Protein AF-A0A7X8GED9-F1 (afdb_monomer_lite)

pLDDT: mean 82.4, std 10.37, range [49.72, 93.38]

Foldseek 3Di:
DVVLVCLVVVLLVVLVVVVVVVVVVCCCVVVVPDDPPPDDPPQKDWDDPPPPDPDPDQKDWDAPPDSQKIKIWGDDDHTIIMHIDGSDDDPVSVVVSVVVVVVVVVVVVVVVVVVVVVVVVVLVVLLVVLLCCLQVVPPDDPVNLVSLLVNLVVLLVLCVPVVSVVCLCPVCVVSLVSNVVSLVVVVVDDDDDPSSNVSSVSSNVSSD

Sequence (208 aa):
MILLGGICVGTYFYMVSKTDLVLLTQLNQEFQANLLTNNTPNGWIRCNENDTVAIDNNFIITQGNSPLHRTIIVKTAGICVEKTQKVVFSVYNAFFIIAASVFVVLLMILVHYVISMSVLSQLWKRFMLINQYVEECSAINTEKIEYLNHTTNIILCLRTIPKFSNQLNVEYASVFYSIQKHANNLFLQTKISTDYTAELHKFILAIQ

Structure (mmCIF, N/CA/C/O backbone):
data_AF-A0A7X8GED9-F1
#
_entry.id   AF-A0A7X8GED9-F1
#
loop_
_atom_site.group_PDB
_atom_site.id
_atom_site.type_symbol
_atom_site.label_atom_id
_atom_site.label_alt_id
_atom_site.label_comp_id
_atom_site.label_asym_id
_atom_site.label_entity_id
_atom_site.label_seq_id
_atom_site.pdbx_PDB_ins_code
_atom_site.Cartn_x
_atom_site.Cartn_y
_atom_site.Cartn_z
_atom_site.occupancy
_atom_site.B_iso_or_equiv
_atom_site.auth_seq_id
_atom_site.auth_comp_id
_atom_site.auth_asym_id
_atom_site.auth_atom_id
_atom_site.pdbx_PDB_model_num
ATOM 1 N N . MET A 1 1 ? 7.375 -0.457 -1.024 1.00 58.59 1 MET A N 1
ATOM 2 C CA . MET A 1 1 ? 8.510 -0.648 -1.959 1.00 58.59 1 MET A CA 1
ATOM 3 C C . MET A 1 1 ? 8.086 -1.182 -3.324 1.00 58.59 1 MET A C 1
ATOM 5 O O . MET A 1 1 ? 8.558 -0.632 -4.305 1.00 58.59 1 MET A O 1
ATOM 9 N N . ILE A 1 2 ? 7.180 -2.167 -3.419 1.00 69.38 2 ILE A N 1
ATOM 10 C CA . ILE A 1 2 ? 6.758 -2.766 -4.707 1.00 69.38 2 ILE A CA 1
ATOM 11 C C . ILE A 1 2 ? 6.216 -1.721 -5.703 1.00 69.38 2 ILE A C 1
ATOM 13 O O . ILE A 1 2 ? 6.650 -1.693 -6.848 1.00 69.38 2 ILE A O 1
ATOM 17 N N . LEU A 1 3 ? 5.350 -0.802 -5.256 1.00 71.50 3 LEU A N 1
ATOM 18 C CA . LEU A 1 3 ? 4.799 0.267 -6.109 1.00 71.50 3 LEU A CA 1
ATOM 19 C C . LEU A 1 3 ? 5.871 1.234 -6.645 1.00 71.50 3 LEU A C 1
ATOM 21 O O . LEU A 1 3 ? 5.849 1.590 -7.817 1.00 71.50 3 LEU A O 1
ATOM 25 N N . LEU A 1 4 ? 6.840 1.616 -5.806 1.00 73.56 4 LEU A N 1
ATOM 26 C CA . LEU A 1 4 ? 7.947 2.498 -6.201 1.00 73.56 4 LEU A CA 1
ATOM 27 C C . LEU A 1 4 ? 8.900 1.801 -7.182 1.00 73.56 4 LEU A C 1
ATOM 29 O O . LEU A 1 4 ? 9.306 2.395 -8.177 1.00 73.56 4 LEU A O 1
ATOM 33 N N . GLY A 1 5 ? 9.196 0.519 -6.944 1.00 75.81 5 GLY A N 1
ATOM 34 C CA . GLY A 1 5 ? 9.937 -0.313 -7.893 1.00 75.81 5 GLY A CA 1
ATOM 35 C C . GLY A 1 5 ? 9.220 -0.418 -9.240 1.00 75.81 5 GLY A C 1
ATOM 36 O O . GLY A 1 5 ? 9.856 -0.271 -10.280 1.00 75.81 5 GLY A O 1
ATOM 37 N N . GLY A 1 6 ? 7.892 -0.568 -9.225 1.00 80.31 6 GLY A N 1
ATOM 38 C CA . GLY A 1 6 ? 7.057 -0.579 -10.427 1.00 80.31 6 GLY A CA 1
ATOM 39 C C . GLY A 1 6 ? 7.153 0.708 -11.249 1.00 80.31 6 GLY A C 1
ATOM 40 O O . GLY A 1 6 ? 7.270 0.633 -12.468 1.00 80.31 6 GLY A O 1
ATOM 41 N N . ILE A 1 7 ? 7.185 1.881 -10.608 1.00 85.19 7 ILE A N 1
ATOM 42 C CA . ILE A 1 7 ? 7.330 3.173 -11.305 1.00 85.19 7 ILE A CA 1
ATOM 43 C C . ILE A 1 7 ? 8.691 3.269 -12.008 1.00 85.19 7 ILE A C 1
ATOM 45 O O . ILE A 1 7 ? 8.754 3.641 -13.183 1.00 85.19 7 ILE A O 1
ATOM 49 N N . CYS A 1 8 ? 9.778 2.900 -11.326 1.00 82.12 8 CYS A N 1
ATOM 50 C CA . CYS A 1 8 ? 11.123 2.941 -11.903 1.00 82.12 8 CYS A CA 1
ATOM 51 C C . CYS A 1 8 ? 11.273 1.951 -13.066 1.00 82.12 8 CYS A C 1
ATOM 53 O O . CYS A 1 8 ? 11.722 2.327 -14.150 1.00 82.12 8 CYS A O 1
ATOM 55 N N . VAL A 1 9 ? 10.854 0.699 -12.859 1.00 86.31 9 VAL A N 1
ATOM 56 C CA . VAL A 1 9 ? 10.943 -0.368 -13.865 1.00 86.31 9 VAL A CA 1
ATOM 57 C C . VAL A 1 9 ? 10.038 -0.067 -15.062 1.00 86.31 9 VAL A C 1
ATOM 59 O O . VAL A 1 9 ? 10.477 -0.181 -16.204 1.00 86.31 9 VAL A O 1
ATOM 62 N N . GLY A 1 10 ? 8.811 0.400 -14.825 1.00 85.12 10 GLY A N 1
ATOM 63 C CA . GLY A 1 10 ? 7.884 0.801 -15.884 1.00 85.12 10 GLY A CA 1
ATOM 64 C C . GLY A 1 10 ? 8.417 1.967 -16.719 1.00 85.12 10 GLY A C 1
ATOM 65 O O . GLY A 1 10 ? 8.363 1.919 -17.946 1.00 85.12 10 GLY A O 1
ATOM 66 N N . THR A 1 11 ? 9.014 2.977 -16.077 1.00 87.75 11 THR A N 1
ATOM 67 C CA . THR A 1 11 ? 9.638 4.107 -16.789 1.00 87.75 11 THR A CA 1
ATOM 68 C C . THR A 1 11 ? 10.832 3.651 -17.629 1.00 87.75 11 THR A C 1
ATOM 70 O O . THR A 1 11 ? 10.994 4.102 -18.763 1.00 87.75 11 THR A O 1
ATOM 73 N N . TYR A 1 12 ? 11.651 2.730 -17.111 1.00 87.31 12 TYR A N 1
ATOM 74 C CA . TYR A 1 12 ? 12.753 2.132 -17.862 1.00 87.31 12 TYR A CA 1
ATOM 75 C C . TYR A 1 12 ? 12.248 1.382 -19.100 1.00 87.31 12 TYR A C 1
ATOM 77 O O . TYR A 1 12 ? 12.697 1.675 -20.208 1.00 87.31 12 TYR A O 1
ATOM 85 N N . PHE A 1 13 ? 11.268 0.485 -18.943 1.00 88.00 13 PHE A N 1
ATOM 86 C CA . PHE A 1 13 ? 10.699 -0.259 -20.070 1.00 88.00 13 PHE A CA 1
ATOM 87 C C . PHE A 1 13 ? 10.071 0.661 -21.114 1.00 88.00 13 PHE A C 1
ATOM 89 O O . PHE A 1 13 ? 10.285 0.459 -22.304 1.00 88.00 13 PHE A O 1
ATOM 96 N N . TYR A 1 14 ? 9.367 1.712 -20.690 1.00 89.06 14 TYR A N 1
ATOM 97 C CA . TYR A 1 14 ? 8.829 2.709 -21.612 1.00 89.06 14 TYR A CA 1
ATOM 98 C C . TYR A 1 14 ? 9.933 3.378 -22.450 1.00 89.06 14 TYR A C 1
ATOM 100 O O . TYR A 1 14 ? 9.786 3.522 -23.664 1.00 89.06 14 TYR A O 1
ATOM 108 N N . MET A 1 15 ? 11.061 3.743 -21.833 1.00 89.25 15 MET A N 1
ATOM 109 C CA . MET A 1 15 ? 12.193 4.351 -22.543 1.00 89.25 15 MET A CA 1
ATOM 110 C C . MET A 1 15 ? 12.887 3.371 -23.492 1.00 89.25 15 MET A C 1
ATOM 112 O O . MET A 1 15 ? 13.265 3.764 -24.599 1.00 89.25 15 MET A O 1
ATOM 116 N N . VAL A 1 16 ? 13.018 2.102 -23.098 1.00 89.44 16 VAL A N 1
ATOM 117 C CA . VAL A 1 16 ? 13.530 1.036 -23.972 1.00 89.44 16 VAL A CA 1
ATOM 118 C C . VAL A 1 16 ? 12.613 0.857 -25.179 1.00 89.44 16 VAL A C 1
ATOM 120 O O . VAL A 1 16 ? 13.078 1.009 -26.303 1.00 89.44 16 VAL A O 1
ATOM 123 N N . SER A 1 17 ? 11.309 0.658 -24.972 1.00 88.75 17 SER A N 1
ATOM 124 C CA . SER A 1 17 ? 10.338 0.480 -26.061 1.00 88.75 17 SER A CA 1
ATOM 125 C C . SER A 1 17 ? 10.280 1.687 -26.997 1.00 88.75 17 SER A C 1
ATOM 127 O O . SER A 1 17 ? 10.190 1.528 -28.211 1.00 88.75 17 SER A O 1
ATOM 129 N N . LYS A 1 18 ? 10.376 2.908 -26.456 1.00 89.75 18 LYS A N 1
ATOM 130 C CA . LYS A 1 18 ? 10.464 4.129 -27.265 1.00 89.75 18 LYS A CA 1
ATOM 131 C C . LYS A 1 18 ? 11.728 4.143 -28.128 1.00 89.75 18 LYS A C 1
ATOM 133 O O . LYS A 1 18 ? 11.666 4.562 -29.279 1.00 89.75 18 LYS A O 1
ATOM 138 N N . THR A 1 19 ? 12.861 3.704 -27.582 1.00 89.06 19 THR A N 1
ATOM 139 C CA . THR A 1 19 ? 14.133 3.632 -28.319 1.00 89.06 19 THR A CA 1
ATOM 140 C C . THR A 1 19 ? 14.068 2.564 -29.411 1.00 89.06 19 THR A C 1
ATOM 142 O O . THR A 1 19 ? 14.427 2.841 -30.552 1.00 89.06 19 THR A O 1
ATOM 145 N N . ASP A 1 20 ? 13.518 1.389 -29.101 1.00 87.19 20 ASP A N 1
ATOM 146 C CA . ASP A 1 20 ? 13.318 0.301 -30.065 1.00 87.19 20 ASP A CA 1
ATOM 147 C C . ASP A 1 20 ? 12.398 0.737 -31.217 1.00 87.19 20 ASP A C 1
ATOM 149 O O . ASP A 1 20 ? 12.693 0.477 -32.382 1.00 87.19 20 ASP A O 1
ATOM 153 N N . LEU A 1 21 ? 11.329 1.485 -30.922 1.00 89.25 21 LEU A N 1
ATOM 154 C CA . LEU A 1 21 ? 10.442 2.042 -31.945 1.00 89.25 21 LEU A CA 1
ATOM 155 C C . LEU A 1 21 ? 11.166 3.041 -32.863 1.00 89.25 21 LEU A C 1
ATOM 157 O O . LEU A 1 21 ? 10.929 3.049 -34.072 1.00 89.25 21 LEU A O 1
ATOM 161 N N . VAL A 1 22 ? 12.053 3.879 -32.315 1.00 89.06 22 VAL A N 1
ATOM 162 C CA . VAL A 1 22 ? 12.862 4.816 -33.115 1.00 89.06 22 VAL A CA 1
ATOM 163 C C . VAL A 1 22 ? 13.811 4.054 -34.039 1.00 89.06 22 VAL A C 1
ATOM 165 O O . VAL A 1 22 ? 13.862 4.371 -35.226 1.00 89.06 22 VAL A O 1
ATOM 168 N N . LEU A 1 23 ? 14.497 3.024 -33.534 1.00 88.38 23 LEU A N 1
ATOM 169 C CA . LEU A 1 23 ? 15.370 2.160 -34.336 1.00 88.38 23 LEU A CA 1
ATOM 170 C C . LEU A 1 23 ? 14.602 1.464 -35.471 1.00 88.38 23 LEU A C 1
ATOM 172 O O . LEU A 1 23 ? 15.063 1.464 -36.610 1.00 88.38 23 LEU A O 1
ATOM 176 N N . LEU A 1 24 ? 13.404 0.939 -35.192 1.00 87.56 24 LEU A N 1
ATOM 177 C CA . LEU A 1 24 ? 12.524 0.344 -36.207 1.00 87.56 24 LEU A CA 1
ATOM 178 C C . LEU A 1 24 ? 12.061 1.361 -37.251 1.00 87.56 24 LEU A C 1
ATOM 180 O O . LEU A 1 24 ? 12.011 1.055 -38.439 1.00 87.56 24 LEU A O 1
ATOM 184 N N . THR A 1 25 ? 11.728 2.578 -36.821 1.00 86.50 25 THR A N 1
ATOM 185 C CA . THR A 1 25 ? 11.303 3.645 -37.737 1.00 86.50 25 THR A CA 1
ATOM 186 C C . THR A 1 25 ? 12.451 4.056 -38.657 1.00 86.50 25 THR A C 1
ATOM 188 O O . THR A 1 25 ? 12.234 4.225 -39.854 1.00 86.50 25 THR A O 1
ATOM 191 N N . GLN A 1 26 ? 13.672 4.165 -38.123 1.00 84.75 26 GLN A N 1
ATOM 192 C CA . GLN A 1 26 ? 14.876 4.453 -38.906 1.00 84.75 26 GLN A CA 1
ATOM 193 C C . GLN A 1 26 ? 15.192 3.330 -39.891 1.00 84.75 26 GLN A C 1
ATOM 195 O O . GLN A 1 26 ? 15.413 3.613 -41.062 1.00 84.75 26 GLN A O 1
ATOM 200 N N . LEU A 1 27 ? 15.126 2.067 -39.452 1.00 84.12 27 LEU A N 1
ATOM 201 C CA . LEU A 1 27 ? 15.236 0.910 -40.341 1.00 84.12 27 LEU A CA 1
ATOM 202 C C . LEU A 1 27 ? 14.234 1.014 -41.495 1.00 84.12 27 LEU A C 1
ATOM 204 O O . LEU A 1 27 ? 14.604 0.889 -42.657 1.00 84.12 27 LEU A O 1
ATOM 208 N N . ASN A 1 28 ? 12.969 1.291 -41.186 1.00 82.00 28 ASN A N 1
ATOM 209 C CA . ASN A 1 28 ? 11.938 1.393 -42.205 1.00 82.00 28 ASN A CA 1
ATOM 210 C C . ASN A 1 28 ? 12.203 2.554 -43.180 1.00 82.00 28 ASN A C 1
ATOM 212 O O . ASN A 1 28 ? 12.108 2.375 -44.384 1.00 82.00 28 ASN A O 1
ATOM 216 N N . GLN A 1 29 ? 12.579 3.737 -42.693 1.00 81.00 29 GLN A N 1
ATOM 217 C CA . GLN A 1 29 ? 12.854 4.898 -43.549 1.00 81.00 29 GLN A CA 1
ATOM 218 C C . GLN A 1 29 ? 14.100 4.715 -44.424 1.00 81.00 29 GLN A C 1
ATOM 220 O O . GLN A 1 29 ? 14.083 5.058 -45.604 1.00 81.00 29 GLN A O 1
ATOM 225 N N . GLU A 1 30 ? 15.181 4.186 -43.853 1.00 77.81 30 GLU A N 1
ATOM 226 C CA . GLU A 1 30 ? 16.491 4.119 -44.508 1.00 77.81 30 GLU A CA 1
ATOM 227 C C . GLU A 1 30 ? 16.609 2.903 -45.445 1.00 77.81 30 GLU A C 1
ATOM 229 O O . GLU A 1 30 ? 17.384 2.951 -46.397 1.00 77.81 30 GLU A O 1
ATOM 234 N N . PHE A 1 31 ? 15.808 1.849 -45.237 1.00 73.88 31 PHE A N 1
ATOM 235 C CA . PHE A 1 31 ? 15.865 0.607 -46.023 1.00 73.88 31 PHE A CA 1
ATOM 236 C C . PHE A 1 31 ? 14.613 0.326 -46.874 1.00 73.88 31 PHE A C 1
ATOM 238 O O . PHE A 1 31 ? 14.655 -0.584 -47.698 1.00 73.88 31 PHE A O 1
ATOM 245 N N . GLN A 1 32 ? 13.523 1.106 -46.768 1.00 61.44 32 GLN A N 1
ATOM 246 C CA . GLN A 1 32 ? 12.427 1.047 -47.755 1.00 61.44 32 GLN A CA 1
ATOM 247 C C . GLN A 1 32 ? 12.794 1.682 -49.106 1.00 61.44 32 GLN A C 1
ATOM 249 O O . GLN A 1 32 ? 12.111 1.431 -50.097 1.00 61.44 32 GLN A O 1
ATOM 254 N N . ALA A 1 33 ? 13.851 2.500 -49.162 1.00 53.62 33 ALA A N 1
ATOM 255 C CA . ALA A 1 33 ? 14.143 3.329 -50.330 1.00 53.62 33 ALA A CA 1
ATOM 256 C C . ALA A 1 33 ? 15.092 2.697 -51.359 1.00 53.62 33 ALA A C 1
ATOM 258 O O . ALA A 1 33 ? 15.012 3.081 -52.518 1.00 53.62 33 ALA A O 1
ATOM 259 N N . ASN A 1 34 ? 15.973 1.760 -50.996 1.00 49.72 34 ASN A N 1
ATOM 260 C CA . ASN A 1 34 ? 16.794 1.015 -51.954 1.00 49.72 34 ASN A CA 1
ATOM 261 C C . ASN A 1 34 ? 17.457 -0.181 -51.268 1.00 49.72 34 ASN A C 1
ATOM 263 O O . ASN A 1 34 ? 17.918 -0.085 -50.131 1.00 49.72 34 ASN A O 1
ATOM 267 N N . LEU A 1 35 ? 17.524 -1.293 -52.004 1.00 53.34 35 LEU A N 1
ATOM 268 C CA . LEU A 1 35 ? 18.413 -2.427 -51.756 1.00 53.34 35 LEU A CA 1
ATOM 269 C C . LEU A 1 35 ? 19.768 -1.935 -51.230 1.00 53.34 35 LEU A C 1
ATOM 271 O O . LEU A 1 35 ? 20.281 -0.941 -51.734 1.00 53.34 35 LEU A O 1
ATOM 275 N N . LEU A 1 36 ? 20.352 -2.641 -50.258 1.00 54.97 36 LEU A N 1
ATOM 276 C CA . LEU A 1 36 ? 21.729 -2.449 -49.786 1.00 54.97 36 LEU A CA 1
ATOM 277 C C . LEU A 1 36 ? 22.732 -2.564 -50.950 1.00 54.97 36 LEU A C 1
ATOM 279 O O . LEU A 1 36 ? 23.402 -3.575 -51.138 1.00 54.97 36 LEU A O 1
ATOM 283 N N . THR A 1 37 ? 22.845 -1.523 -51.763 1.00 53.97 37 THR A N 1
ATOM 284 C CA . THR A 1 37 ? 23.818 -1.407 -52.839 1.00 53.97 37 THR A CA 1
ATOM 285 C C . THR A 1 37 ? 25.052 -0.752 -52.250 1.00 53.97 37 THR A C 1
ATOM 287 O O . THR A 1 37 ? 25.161 0.467 -52.274 1.00 53.97 37 THR A O 1
ATOM 290 N N . ASN A 1 38 ? 25.945 -1.567 -51.677 1.00 54.97 38 ASN A N 1
ATOM 291 C CA . ASN A 1 38 ? 27.310 -1.266 -51.201 1.00 54.97 38 ASN A CA 1
ATOM 292 C C . ASN A 1 38 ? 27.544 -0.095 -50.217 1.00 54.97 38 ASN A C 1
ATOM 294 O O . ASN A 1 38 ? 28.569 -0.105 -49.531 1.00 54.97 38 ASN A O 1
ATOM 298 N N . ASN A 1 39 ? 26.620 0.853 -50.075 1.00 63.38 39 ASN A N 1
ATOM 299 C CA . ASN A 1 39 ? 26.745 2.046 -49.253 1.00 63.38 39 ASN A CA 1
ATOM 300 C C . ASN A 1 39 ? 25.961 1.853 -47.955 1.00 63.38 39 ASN A C 1
ATOM 302 O O . ASN A 1 39 ? 24.734 1.775 -47.950 1.00 63.38 39 ASN A O 1
ATOM 306 N N . THR A 1 40 ? 26.687 1.763 -46.846 1.00 70.62 40 THR A N 1
ATOM 307 C CA . THR A 1 40 ? 26.119 1.731 -45.497 1.00 70.62 40 THR A CA 1
ATOM 308 C C . THR A 1 40 ? 25.568 3.114 -45.137 1.00 70.62 40 THR A C 1
ATOM 310 O O . THR A 1 40 ? 26.326 4.083 -45.242 1.00 70.62 40 THR A O 1
ATOM 313 N N . PRO A 1 41 ? 24.295 3.243 -44.712 1.00 71.94 41 PRO A N 1
ATOM 314 C CA . PRO A 1 41 ? 23.744 4.533 -44.310 1.00 71.94 41 PRO A CA 1
ATOM 315 C C . PRO A 1 41 ? 24.514 5.140 -43.128 1.00 71.94 41 PRO A C 1
ATOM 317 O O . PRO A 1 41 ? 25.089 4.426 -42.303 1.00 71.94 41 PRO A O 1
ATOM 320 N N . ASN A 1 42 ? 24.520 6.470 -43.025 1.00 74.00 42 ASN A N 1
ATOM 321 C CA . ASN A 1 42 ? 25.257 7.165 -41.969 1.00 74.00 42 ASN A CA 1
ATOM 322 C C . ASN A 1 42 ? 24.806 6.721 -40.567 1.00 74.00 42 ASN A C 1
ATOM 324 O O . ASN A 1 42 ? 23.615 6.660 -40.261 1.00 74.00 42 ASN A O 1
ATOM 328 N N . GLY A 1 43 ? 25.781 6.442 -39.697 1.00 75.12 43 GLY A N 1
ATOM 329 C CA . GLY A 1 43 ? 25.538 5.969 -38.331 1.00 75.12 43 GLY A CA 1
ATOM 330 C C . GLY A 1 43 ? 25.255 4.467 -38.207 1.00 75.12 43 GLY A C 1
ATOM 331 O O . GLY A 1 43 ? 25.014 4.013 -37.091 1.00 75.12 43 GLY A O 1
ATOM 332 N N . TRP A 1 44 ? 25.302 3.710 -39.309 1.00 84.00 44 TRP A N 1
ATOM 333 C CA . TRP A 1 44 ? 25.327 2.246 -39.304 1.00 84.00 44 TRP A CA 1
ATOM 334 C C . TRP A 1 44 ? 26.755 1.732 -39.452 1.00 84.00 44 TRP A C 1
ATOM 336 O O . TRP A 1 44 ? 27.572 2.321 -40.161 1.00 84.00 44 TRP A O 1
ATOM 346 N N . ILE A 1 45 ? 27.043 0.614 -38.802 1.00 85.75 45 ILE A N 1
ATOM 347 C CA . ILE A 1 45 ? 28.352 -0.040 -38.800 1.00 85.75 45 ILE A CA 1
ATOM 348 C C . ILE A 1 45 ? 28.169 -1.441 -39.386 1.00 85.75 45 ILE A C 1
ATOM 350 O O . ILE A 1 45 ? 27.132 -2.065 -39.178 1.00 85.75 45 ILE A O 1
ATOM 354 N N . ARG A 1 46 ? 29.133 -1.942 -40.167 1.00 82.62 46 ARG A N 1
ATOM 355 C CA . ARG A 1 46 ? 29.083 -3.335 -40.639 1.00 82.62 46 ARG A CA 1
ATOM 356 C C . ARG A 1 46 ? 29.353 -4.274 -39.467 1.00 82.62 46 ARG A C 1
ATOM 358 O O . ARG A 1 46 ? 30.290 -4.034 -38.712 1.00 82.62 46 ARG A O 1
ATOM 365 N N . CYS A 1 47 ? 28.563 -5.334 -39.342 1.00 79.06 47 CYS A N 1
ATOM 366 C CA . CYS A 1 47 ? 28.801 -6.347 -38.315 1.00 79.06 47 CYS A CA 1
ATOM 367 C C . CYS A 1 47 ? 30.150 -7.039 -38.559 1.00 79.06 47 CYS A C 1
ATOM 369 O O . CYS A 1 47 ? 30.553 -7.224 -39.711 1.00 79.06 47 CYS A O 1
ATOM 371 N N . ASN A 1 48 ? 30.813 -7.488 -37.493 1.00 68.81 48 ASN A N 1
ATOM 372 C CA . ASN A 1 48 ? 31.967 -8.372 -37.625 1.00 68.81 48 ASN A CA 1
ATOM 373 C C . ASN A 1 48 ? 31.526 -9.744 -38.159 1.00 68.81 48 ASN A C 1
ATOM 375 O O . ASN A 1 48 ? 30.479 -10.260 -37.769 1.00 68.81 48 ASN A O 1
ATOM 379 N N . GLU A 1 49 ? 32.344 -10.366 -39.016 1.00 56.50 49 GLU A N 1
ATOM 380 C CA . GLU A 1 49 ? 32.037 -11.661 -39.658 1.00 56.50 49 GLU A CA 1
ATOM 381 C C . GLU A 1 49 ? 31.765 -12.797 -38.646 1.00 56.50 49 GLU A C 1
ATOM 383 O O . GLU A 1 49 ? 31.022 -13.730 -38.949 1.00 56.50 49 GLU A O 1
ATOM 388 N N . ASN A 1 50 ? 32.280 -12.674 -37.416 1.00 55.03 50 ASN A N 1
ATOM 389 C CA . ASN A 1 50 ? 32.110 -13.651 -36.334 1.00 55.03 50 ASN A CA 1
ATOM 390 C C . ASN A 1 50 ? 30.887 -13.410 -35.426 1.00 55.03 50 ASN A C 1
ATOM 392 O O . ASN A 1 50 ? 30.535 -14.307 -34.665 1.00 55.03 50 ASN A O 1
ATOM 396 N N . ASP A 1 51 ? 30.214 -12.257 -35.512 1.00 53.84 51 ASP A N 1
ATOM 397 C CA . ASP A 1 51 ? 29.055 -11.913 -34.661 1.00 53.84 51 ASP A CA 1
ATOM 398 C C . ASP A 1 51 ? 27.715 -12.289 -35.310 1.00 53.84 51 ASP A C 1
ATOM 400 O O . ASP A 1 51 ? 26.658 -11.735 -34.996 1.00 53.84 51 ASP A O 1
ATOM 404 N N . THR A 1 52 ? 27.731 -13.251 -36.236 1.00 53.25 52 THR A N 1
ATOM 405 C CA . THR A 1 52 ? 26.520 -13.719 -36.911 1.00 53.25 52 THR A CA 1
ATOM 406 C C . THR A 1 52 ? 25.699 -14.614 -35.987 1.00 53.25 52 THR A C 1
ATOM 408 O O . THR A 1 52 ? 25.603 -15.827 -36.153 1.00 53.25 52 THR A O 1
ATOM 411 N N . VAL A 1 53 ? 25.040 -13.980 -35.014 1.00 57.03 53 VAL A N 1
ATOM 412 C CA . VAL A 1 53 ? 23.832 -14.514 -34.382 1.00 57.03 53 VAL A CA 1
ATOM 413 C C . VAL A 1 53 ? 22.939 -15.038 -35.508 1.00 57.03 53 VAL A C 1
ATOM 415 O O . VAL A 1 53 ? 22.761 -14.360 -36.523 1.00 57.03 53 VAL A O 1
ATOM 418 N N . ALA A 1 54 ? 22.425 -16.261 -35.378 1.00 57.69 54 ALA A N 1
ATOM 419 C CA . ALA A 1 54 ? 21.472 -16.809 -36.334 1.00 57.69 54 ALA A CA 1
ATOM 420 C C . ALA A 1 54 ? 20.220 -15.916 -36.336 1.00 57.69 54 ALA A C 1
ATOM 422 O O . ALA A 1 54 ? 19.394 -15.979 -35.430 1.00 57.69 54 ALA A O 1
ATOM 423 N N . ILE A 1 55 ? 20.135 -15.003 -37.305 1.00 62.12 55 ILE A N 1
ATOM 424 C CA . ILE A 1 55 ? 18.972 -14.140 -37.481 1.00 62.12 55 ILE A CA 1
ATOM 425 C C . ILE A 1 55 ? 18.017 -14.882 -38.415 1.00 62.12 55 ILE A C 1
ATOM 427 O O . ILE A 1 55 ? 18.228 -14.897 -39.627 1.00 62.12 55 ILE A O 1
ATOM 431 N N . ASP A 1 56 ? 16.988 -15.508 -37.842 1.00 55.41 56 ASP A N 1
ATOM 432 C CA . ASP A 1 56 ? 15.924 -16.185 -38.603 1.00 55.41 56 ASP A CA 1
ATOM 433 C C . ASP A 1 56 ? 14.990 -15.181 -39.315 1.00 55.41 56 ASP A C 1
ATOM 435 O O . ASP A 1 56 ? 14.259 -15.540 -40.235 1.00 55.41 56 ASP A O 1
ATOM 439 N N . ASN A 1 57 ? 15.046 -13.904 -38.918 1.00 61.41 57 ASN A N 1
ATOM 440 C CA . ASN A 1 57 ? 14.278 -12.788 -39.473 1.00 61.41 57 ASN A CA 1
ATOM 441 C C . ASN A 1 57 ? 15.191 -11.774 -40.196 1.00 61.41 57 ASN A C 1
ATOM 443 O O . ASN A 1 57 ? 16.401 -11.757 -40.007 1.00 61.41 57 ASN A O 1
ATOM 447 N N . ASN A 1 58 ? 14.626 -10.858 -40.992 1.00 70.62 58 ASN A N 1
ATOM 448 C CA . ASN A 1 58 ? 15.415 -9.829 -41.699 1.00 70.62 58 ASN A CA 1
ATOM 449 C C . ASN A 1 58 ? 16.154 -8.848 -40.754 1.00 70.62 58 ASN A C 1
ATOM 451 O O . ASN A 1 58 ? 17.089 -8.163 -41.175 1.00 70.62 58 ASN A O 1
ATOM 455 N N . PHE A 1 59 ? 15.744 -8.767 -39.481 1.00 78.94 59 PHE A N 1
ATOM 456 C CA . PHE A 1 59 ? 16.393 -7.966 -38.442 1.00 78.94 59 PHE A CA 1
ATOM 457 C C . PHE A 1 59 ? 16.186 -8.569 -37.040 1.00 78.94 59 PHE A C 1
ATOM 459 O O . PHE A 1 59 ? 15.260 -9.351 -36.816 1.00 78.94 59 PHE A O 1
ATOM 466 N N . ILE A 1 60 ? 17.015 -8.152 -36.081 1.00 84.00 60 ILE A N 1
ATOM 467 C CA . ILE A 1 60 ? 16.870 -8.418 -34.642 1.00 84.00 60 ILE A CA 1
ATOM 468 C C . ILE A 1 60 ? 17.204 -7.154 -33.843 1.00 84.00 60 ILE A C 1
ATOM 470 O O . ILE A 1 60 ? 18.065 -6.373 -34.244 1.00 84.00 60 ILE A O 1
ATOM 474 N N . ILE A 1 61 ? 16.529 -6.946 -32.710 1.00 84.69 61 ILE A N 1
ATOM 475 C CA . ILE A 1 61 ? 16.871 -5.892 -31.745 1.00 84.69 61 ILE A CA 1
ATOM 476 C C . ILE A 1 61 ? 17.379 -6.552 -30.470 1.00 84.69 61 ILE A C 1
ATOM 478 O O . ILE A 1 61 ? 16.687 -7.370 -29.862 1.00 84.69 61 ILE A O 1
ATOM 482 N N . THR A 1 62 ? 18.576 -6.174 -30.046 1.00 85.00 62 THR A N 1
ATOM 483 C CA . THR A 1 62 ? 19.252 -6.719 -28.872 1.00 85.00 62 THR A CA 1
ATOM 484 C C . THR A 1 62 ? 19.683 -5.607 -27.919 1.00 85.00 62 THR A C 1
ATOM 486 O O . THR A 1 62 ? 19.617 -4.408 -28.206 1.00 85.00 62 THR A O 1
ATOM 489 N N . GLN A 1 63 ? 20.080 -6.012 -26.716 1.00 81.81 63 GLN A N 1
ATOM 490 C CA . GLN A 1 63 ? 20.796 -5.132 -25.804 1.00 81.81 63 GLN A CA 1
ATOM 491 C C . GLN A 1 63 ? 22.235 -4.985 -26.311 1.00 81.81 63 GLN A C 1
ATOM 493 O O . GLN A 1 63 ? 22.882 -5.990 -26.587 1.00 81.81 63 GLN A O 1
ATOM 498 N N . GLY A 1 64 ? 22.719 -3.747 -26.431 1.00 75.56 64 GLY A N 1
ATOM 499 C CA . GLY A 1 64 ? 24.113 -3.485 -26.793 1.00 75.56 64 GLY A CA 1
ATOM 500 C C . GLY A 1 64 ? 25.068 -3.742 -25.620 1.00 75.56 64 GLY A C 1
ATOM 501 O O . GLY A 1 64 ? 24.723 -4.397 -24.637 1.00 75.56 64 GLY A O 1
ATOM 502 N N . ASN A 1 65 ? 26.248 -3.119 -25.648 1.00 80.44 65 ASN A N 1
ATOM 503 C CA . ASN A 1 65 ? 27.299 -3.287 -24.623 1.00 80.44 65 ASN A CA 1
ATOM 504 C C . ASN A 1 65 ? 26.901 -2.854 -23.192 1.00 80.44 65 ASN A C 1
ATOM 506 O O . ASN A 1 65 ? 27.681 -2.986 -22.253 1.00 80.44 65 ASN A O 1
ATOM 510 N N . SER A 1 66 ? 25.710 -2.284 -23.004 1.00 84.00 66 SER A N 1
ATOM 511 C CA . SER A 1 66 ? 25.174 -1.863 -21.711 1.00 84.00 66 SER A CA 1
ATOM 512 C C . SER A 1 66 ? 23.641 -1.900 -21.745 1.00 84.00 66 SER A C 1
ATOM 514 O O . SER A 1 66 ? 23.060 -1.687 -22.809 1.00 84.00 66 SER A O 1
ATOM 516 N N . PRO A 1 67 ? 22.960 -2.101 -20.599 1.00 80.31 67 PRO A N 1
ATOM 517 C CA . PRO A 1 67 ? 21.494 -2.047 -20.511 1.00 80.31 67 PRO A CA 1
ATOM 518 C C . PRO A 1 67 ? 20.895 -0.707 -20.963 1.00 80.31 67 PRO A C 1
ATOM 520 O O . PRO A 1 67 ? 19.722 -0.633 -21.307 1.00 80.31 67 PRO A O 1
ATOM 523 N N . LEU A 1 68 ? 21.702 0.354 -21.024 1.00 85.81 68 LEU A N 1
ATOM 524 C CA . LEU A 1 68 ? 21.294 1.662 -21.537 1.00 85.81 68 LEU A CA 1
ATOM 525 C C . LEU A 1 68 ? 21.503 1.816 -23.049 1.00 85.81 68 LEU A C 1
ATOM 527 O O . LEU A 1 68 ? 21.421 2.933 -23.553 1.00 85.81 68 LEU A O 1
ATOM 531 N N . HIS A 1 69 ? 21.799 0.739 -23.772 1.00 88.06 69 HIS A N 1
ATOM 532 C CA . HIS A 1 69 ? 21.985 0.750 -25.218 1.00 88.06 69 HIS A CA 1
ATOM 533 C C . HIS A 1 69 ? 21.139 -0.337 -25.872 1.00 88.06 69 HIS A C 1
ATOM 535 O O . HIS A 1 69 ? 21.076 -1.477 -25.406 1.00 88.06 69 HIS A O 1
ATOM 541 N N . ARG A 1 70 ? 20.498 0.034 -26.975 1.00 89.12 70 ARG A N 1
ATOM 542 C CA . ARG A 1 70 ? 19.712 -0.856 -27.823 1.00 89.12 70 ARG A CA 1
ATOM 543 C C . ARG A 1 70 ? 20.352 -0.886 -29.194 1.00 89.12 70 ARG A C 1
ATOM 545 O O . ARG A 1 70 ? 20.687 0.168 -29.733 1.00 89.12 70 ARG A O 1
ATOM 552 N N . THR A 1 71 ? 20.543 -2.083 -29.721 1.00 87.75 71 THR A N 1
ATOM 553 C CA . THR A 1 71 ? 21.204 -2.301 -31.003 1.00 87.75 71 THR A CA 1
ATOM 554 C C . THR A 1 71 ? 20.235 -3.019 -31.918 1.00 87.75 71 THR A C 1
ATOM 556 O O . THR A 1 71 ? 19.671 -4.042 -31.540 1.00 87.75 71 THR A O 1
ATOM 559 N N . ILE A 1 72 ? 20.008 -2.469 -33.107 1.00 86.62 72 ILE A N 1
ATOM 560 C CA . ILE A 1 72 ? 19.291 -3.158 -34.177 1.00 86.62 72 ILE A CA 1
ATOM 561 C C . ILE A 1 72 ? 20.313 -3.697 -35.170 1.00 86.62 72 ILE A C 1
ATOM 563 O O . ILE A 1 72 ? 21.199 -2.962 -35.602 1.00 86.62 72 ILE A O 1
ATOM 567 N N . ILE A 1 73 ? 20.194 -4.977 -35.507 1.00 85.88 73 ILE A N 1
ATOM 568 C CA . ILE A 1 73 ? 21.048 -5.677 -36.465 1.00 85.88 73 ILE A CA 1
ATOM 569 C C . ILE A 1 73 ? 20.165 -6.125 -37.622 1.00 85.88 73 ILE A C 1
ATOM 571 O O . ILE A 1 73 ? 19.096 -6.698 -37.411 1.00 85.88 73 ILE A O 1
ATOM 575 N N . VAL A 1 74 ? 20.608 -5.862 -38.844 1.00 82.12 74 VAL A N 1
ATOM 576 C CA . VAL A 1 74 ? 19.866 -6.119 -40.078 1.00 82.12 74 VAL A CA 1
ATOM 577 C C . VAL A 1 74 ? 20.739 -6.959 -40.993 1.00 82.12 74 VAL A C 1
ATOM 579 O O . VAL A 1 74 ? 21.909 -6.634 -41.211 1.00 82.12 74 VAL A O 1
ATOM 582 N N . LYS A 1 75 ? 20.169 -8.026 -41.556 1.00 76.69 75 LYS A N 1
ATOM 583 C CA . LYS A 1 75 ? 20.868 -8.926 -42.478 1.00 76.69 75 LYS A CA 1
ATOM 584 C C . LYS A 1 75 ? 20.066 -9.075 -43.758 1.00 76.69 75 LYS A C 1
ATOM 586 O O . LYS A 1 75 ? 18.926 -9.525 -43.742 1.00 76.69 75 LYS A O 1
ATOM 591 N N . THR A 1 76 ? 20.674 -8.718 -44.883 1.00 69.31 76 THR A N 1
ATOM 592 C CA . THR A 1 76 ? 20.046 -8.853 -46.206 1.00 69.31 76 THR A CA 1
ATOM 593 C C . THR A 1 76 ? 21.117 -9.129 -47.252 1.00 69.31 76 THR A C 1
ATOM 595 O O . THR A 1 76 ? 22.153 -8.468 -47.254 1.00 69.31 76 THR A O 1
ATOM 598 N N . ALA A 1 77 ? 20.863 -10.106 -48.130 1.00 63.16 77 ALA A N 1
ATOM 599 C CA . ALA A 1 77 ? 21.646 -10.401 -49.337 1.00 63.16 77 ALA A CA 1
ATOM 600 C C . ALA A 1 77 ? 23.185 -10.339 -49.165 1.00 63.16 77 ALA A C 1
ATOM 602 O O . ALA A 1 77 ? 23.891 -9.797 -50.009 1.00 63.16 77 ALA A O 1
ATOM 603 N N . GLY A 1 78 ? 23.709 -10.893 -48.063 1.00 63.56 78 GLY A N 1
ATOM 604 C CA . GLY A 1 78 ? 25.154 -11.007 -47.811 1.00 63.56 78 GLY A CA 1
ATOM 605 C C . GLY A 1 78 ? 25.803 -9.835 -47.066 1.00 63.56 78 GLY A C 1
ATOM 606 O O . GLY A 1 78 ? 26.997 -9.892 -46.794 1.00 63.56 78 GLY A O 1
ATOM 607 N N . ILE A 1 79 ? 25.042 -8.805 -46.685 1.00 73.62 79 ILE A N 1
ATOM 608 C CA . ILE A 1 79 ? 25.535 -7.675 -45.887 1.00 73.62 79 ILE A CA 1
ATOM 609 C C . ILE A 1 79 ? 24.843 -7.684 -44.519 1.00 73.62 79 ILE A C 1
ATOM 611 O O . ILE A 1 79 ? 23.622 -7.829 -44.428 1.00 73.62 79 ILE A O 1
ATOM 615 N N . CYS A 1 80 ? 25.639 -7.523 -43.459 1.00 78.38 80 CYS A N 1
ATOM 616 C CA . CYS A 1 80 ? 25.165 -7.309 -42.095 1.00 78.38 80 CYS A CA 1
ATOM 617 C C . CYS A 1 80 ? 25.537 -5.898 -41.645 1.00 78.38 80 CYS A C 1
ATOM 619 O O . CYS A 1 80 ? 26.701 -5.496 -41.753 1.00 78.38 80 CYS A O 1
ATOM 621 N N . VAL A 1 81 ? 24.552 -5.159 -41.143 1.00 83.75 81 VAL A N 1
ATOM 622 C CA . VAL A 1 81 ? 24.744 -3.827 -40.566 1.00 83.75 81 VAL A CA 1
ATOM 623 C C . VAL A 1 81 ? 24.045 -3.718 -39.223 1.00 83.75 81 VAL A C 1
ATOM 625 O O . VAL A 1 81 ? 22.976 -4.288 -39.015 1.00 83.75 81 VAL A O 1
ATOM 628 N N . GLU A 1 82 ? 24.637 -2.944 -38.329 1.00 87.19 82 GLU A N 1
ATOM 629 C CA . GLU A 1 82 ? 24.109 -2.662 -37.007 1.00 87.19 82 GLU A CA 1
ATOM 630 C C . GLU A 1 82 ? 24.056 -1.162 -36.725 1.00 87.19 82 GLU A C 1
ATOM 632 O O . GLU A 1 82 ? 24.854 -0.371 -37.237 1.00 87.19 82 GLU A O 1
ATOM 637 N N . LYS A 1 83 ? 23.107 -0.770 -35.877 1.00 87.00 83 LYS A N 1
ATOM 638 C CA . LYS A 1 83 ? 23.002 0.585 -35.342 1.00 87.00 83 LYS A CA 1
ATOM 639 C C . LYS A 1 83 ? 22.677 0.519 -33.867 1.00 87.00 83 LYS A C 1
ATOM 641 O O . LYS A 1 83 ? 21.693 -0.096 -33.460 1.00 87.00 83 LYS A O 1
ATOM 646 N N . THR A 1 84 ? 23.511 1.178 -33.072 1.00 88.50 84 THR A N 1
ATOM 647 C CA . THR A 1 84 ? 23.356 1.245 -31.620 1.00 88.50 84 THR A CA 1
ATOM 648 C C . THR A 1 84 ? 22.856 2.624 -31.216 1.00 88.50 84 THR A C 1
ATOM 650 O O . THR A 1 84 ? 23.448 3.641 -31.576 1.00 88.50 84 THR A O 1
ATOM 653 N N . GLN A 1 85 ? 21.788 2.664 -30.424 1.00 88.69 85 GLN A N 1
ATOM 654 C CA . GLN A 1 85 ? 21.226 3.887 -29.869 1.00 88.69 85 GLN A CA 1
ATOM 655 C C . GLN A 1 85 ? 21.172 3.813 -28.344 1.00 88.69 85 GLN A C 1
ATOM 657 O O . GLN A 1 85 ? 20.799 2.803 -27.744 1.00 88.69 85 GLN A O 1
ATOM 662 N N . LYS A 1 86 ? 21.558 4.914 -27.699 1.00 88.50 86 LYS A N 1
ATOM 663 C CA . LYS A 1 86 ? 21.488 5.056 -26.247 1.00 88.50 86 LYS A CA 1
ATOM 664 C C . LYS A 1 86 ? 20.046 5.316 -25.814 1.00 88.50 86 LYS A C 1
ATOM 666 O O . LYS A 1 86 ? 19.377 6.182 -26.374 1.00 88.50 86 LYS A O 1
ATOM 671 N N . VAL A 1 87 ? 19.601 4.626 -24.770 1.00 86.62 87 VAL A N 1
ATOM 672 C CA . VAL A 1 87 ? 18.348 4.904 -24.067 1.00 86.62 87 VAL A CA 1
ATOM 673 C C . VAL A 1 87 ? 18.514 6.230 -23.327 1.00 86.62 87 VAL A C 1
ATOM 675 O O . VAL A 1 87 ? 19.264 6.334 -22.352 1.00 86.62 87 VAL A O 1
ATOM 678 N N . VAL A 1 88 ? 17.856 7.277 -23.826 1.00 84.69 88 VAL A N 1
ATOM 679 C CA . VAL A 1 88 ? 17.985 8.630 -23.275 1.00 84.69 88 VAL A CA 1
ATOM 680 C C . VAL A 1 88 ? 16.920 8.868 -22.216 1.00 84.69 88 VAL A C 1
ATOM 682 O O . VAL A 1 88 ? 15.728 8.954 -22.512 1.00 84.69 88 VAL A O 1
ATOM 685 N N . PHE A 1 89 ? 17.369 9.055 -20.978 1.00 81.88 89 PHE A N 1
ATOM 686 C CA . PHE A 1 89 ? 16.528 9.574 -19.909 1.00 81.88 89 PHE A CA 1
ATOM 687 C C . PHE A 1 89 ? 16.569 11.099 -19.931 1.00 81.88 89 PHE A C 1
ATOM 689 O O . PHE A 1 89 ? 17.637 11.702 -19.857 1.00 81.88 89 PHE A O 1
ATOM 696 N N . SER A 1 90 ? 15.402 11.727 -20.041 1.00 83.75 90 SER A N 1
ATOM 697 C CA . SER A 1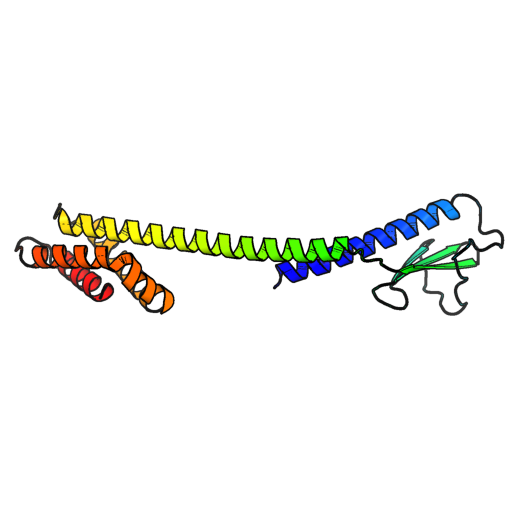 90 ? 15.276 13.174 -19.916 1.00 83.75 90 SER A CA 1
ATOM 698 C C . SER A 1 90 ? 15.179 13.579 -18.445 1.00 83.75 90 SER A C 1
ATOM 700 O O . SER A 1 90 ? 14.779 12.790 -17.585 1.00 83.75 90 SER A O 1
ATOM 702 N N . VAL A 1 91 ? 15.472 14.849 -18.163 1.00 83.75 91 VAL A N 1
ATOM 703 C CA . VAL A 1 91 ? 15.254 15.444 -16.834 1.00 83.75 91 VAL A CA 1
ATOM 704 C C . VAL A 1 91 ? 13.774 15.352 -16.429 1.00 83.75 91 VAL A C 1
ATOM 706 O O . VAL A 1 91 ? 13.459 15.123 -15.264 1.00 83.75 91 VAL A O 1
ATOM 709 N N . TYR A 1 92 ? 12.858 15.430 -17.401 1.00 84.44 92 TYR A N 1
ATOM 710 C CA . TYR A 1 92 ? 11.427 15.224 -17.172 1.00 84.44 92 TYR A CA 1
ATOM 711 C C . TYR A 1 92 ? 11.125 13.842 -16.579 1.00 84.44 92 TYR A C 1
ATOM 713 O O . TYR A 1 92 ? 10.318 13.742 -15.661 1.00 84.44 92 TYR A O 1
ATOM 721 N N . ASN A 1 93 ? 11.806 12.785 -17.032 1.00 81.81 93 ASN A N 1
ATOM 722 C CA . ASN A 1 93 ? 11.606 11.439 -16.488 1.00 81.81 93 ASN A CA 1
ATOM 723 C C . ASN A 1 93 ? 11.995 11.365 -15.007 1.00 81.81 93 ASN A C 1
ATOM 725 O O . ASN A 1 93 ? 11.312 10.709 -14.225 1.00 81.81 93 ASN A O 1
ATOM 729 N N . ALA A 1 94 ? 13.070 12.054 -14.614 1.00 83.38 94 ALA A N 1
ATOM 730 C CA . ALA A 1 94 ? 13.484 12.122 -13.216 1.00 83.38 94 ALA A CA 1
ATOM 731 C C . ALA A 1 94 ? 12.436 12.856 -12.363 1.00 83.38 94 ALA A C 1
ATOM 733 O O . ALA A 1 94 ? 12.016 12.335 -11.330 1.00 83.38 94 ALA A O 1
ATOM 734 N N . PHE A 1 95 ? 11.949 14.014 -12.827 1.00 87.75 95 PHE A N 1
ATOM 735 C CA . PHE A 1 95 ? 10.871 14.742 -12.149 1.00 87.75 95 PHE A CA 1
ATOM 736 C C . PHE A 1 95 ? 9.583 13.923 -12.048 1.00 87.75 95 PHE A C 1
ATOM 738 O O . PHE A 1 95 ? 8.955 13.909 -10.992 1.00 87.75 95 PHE A O 1
ATOM 745 N N . PHE A 1 96 ? 9.215 13.203 -13.109 1.00 86.94 96 PHE A N 1
ATOM 746 C CA . PHE A 1 96 ? 8.043 12.335 -13.120 1.00 86.94 96 PHE A CA 1
ATOM 747 C C . PHE A 1 96 ? 8.153 11.221 -12.075 1.00 86.94 96 PHE A C 1
ATOM 749 O O . PHE A 1 96 ? 7.227 11.037 -11.288 1.00 86.94 96 PHE A O 1
ATOM 756 N N . ILE A 1 97 ? 9.291 10.518 -12.012 1.00 86.81 97 ILE A N 1
ATOM 757 C CA . ILE A 1 97 ? 9.511 9.451 -11.024 1.00 86.81 97 ILE A CA 1
ATOM 758 C C . ILE A 1 97 ? 9.402 10.005 -9.600 1.00 86.81 97 ILE A C 1
ATOM 760 O O . ILE A 1 97 ? 8.733 9.399 -8.762 1.00 86.81 97 ILE A O 1
ATOM 764 N N . ILE A 1 98 ? 10.016 11.159 -9.321 1.00 88.19 98 ILE A N 1
ATOM 765 C CA . ILE A 1 98 ? 9.963 11.789 -7.994 1.00 88.19 98 ILE A CA 1
ATOM 766 C C . ILE A 1 98 ? 8.522 12.178 -7.642 1.00 88.19 98 ILE A C 1
ATOM 768 O O . ILE A 1 98 ? 8.032 11.801 -6.578 1.00 88.19 98 ILE A O 1
ATOM 772 N N . ALA A 1 99 ? 7.820 12.875 -8.538 1.00 90.19 99 ALA A N 1
ATOM 773 C CA . ALA A 1 99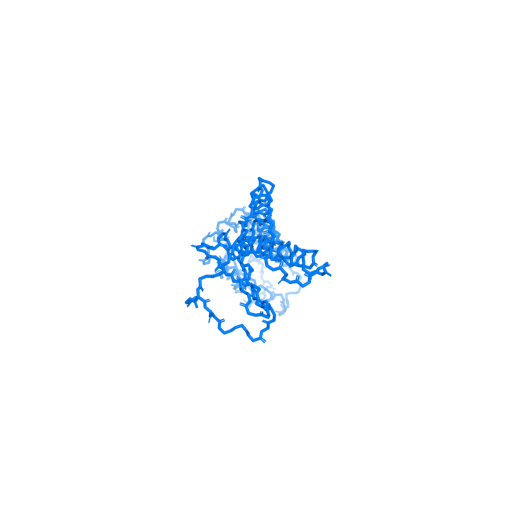 ? 6.446 13.315 -8.308 1.00 90.19 99 ALA A CA 1
ATOM 774 C C . ALA A 1 99 ? 5.486 12.132 -8.104 1.00 90.19 99 ALA A C 1
ATOM 776 O O . ALA A 1 99 ? 4.704 12.125 -7.152 1.00 90.19 99 ALA A O 1
ATOM 777 N N . ALA A 1 100 ? 5.585 11.098 -8.943 1.00 87.88 100 ALA A N 1
ATOM 778 C CA . ALA A 1 100 ? 4.792 9.880 -8.812 1.00 87.88 100 ALA A CA 1
ATOM 779 C C . ALA A 1 100 ? 5.093 9.149 -7.493 1.00 87.88 100 ALA A C 1
ATOM 781 O O . ALA A 1 100 ? 4.178 8.667 -6.826 1.00 87.88 100 ALA A O 1
ATOM 782 N N . SER A 1 101 ? 6.360 9.119 -7.073 1.00 88.12 101 SER A N 1
ATOM 783 C CA . SER A 1 101 ? 6.763 8.518 -5.798 1.00 88.12 101 SER A CA 1
ATOM 784 C C . SER A 1 101 ? 6.151 9.250 -4.603 1.00 88.12 101 SER A C 1
ATOM 786 O O . SER A 1 101 ? 5.596 8.608 -3.711 1.00 88.12 101 SER A O 1
ATOM 788 N N . VAL A 1 102 ? 6.196 10.587 -4.602 1.00 90.12 102 VAL A N 1
ATOM 789 C CA . VAL A 1 102 ? 5.570 11.421 -3.562 1.00 90.12 102 VAL A CA 1
ATOM 790 C C . VAL A 1 102 ? 4.059 11.198 -3.531 1.00 90.12 102 VAL A C 1
ATOM 792 O O . VAL A 1 102 ? 3.493 10.996 -2.458 1.00 90.12 102 VAL A O 1
ATOM 795 N N . PHE A 1 103 ? 3.411 11.160 -4.697 1.00 90.62 103 PHE A N 1
ATOM 796 C CA . PHE A 1 103 ? 1.975 10.906 -4.795 1.00 90.62 103 PHE A CA 1
ATOM 797 C C . PHE A 1 103 ? 1.580 9.554 -4.185 1.00 90.62 103 PHE A C 1
ATOM 799 O O . PHE A 1 103 ? 0.634 9.490 -3.403 1.00 90.62 103 PHE A O 1
ATOM 806 N N . VAL A 1 104 ? 2.327 8.483 -4.471 1.00 90.38 104 VAL A N 1
ATOM 807 C CA . VAL A 1 104 ? 2.068 7.156 -3.886 1.00 90.38 104 VAL A CA 1
ATOM 808 C C . VAL A 1 104 ? 2.198 7.181 -2.364 1.00 90.38 104 VAL A C 1
ATOM 810 O O . VAL A 1 104 ? 1.373 6.586 -1.673 1.00 90.38 104 VAL A O 1
ATOM 813 N N . VAL A 1 105 ? 3.201 7.876 -1.821 1.00 90.38 105 VAL A N 1
ATOM 814 C CA . VAL A 1 105 ? 3.365 8.007 -0.364 1.00 90.38 105 VAL A CA 1
ATOM 815 C C . VAL A 1 105 ? 2.177 8.745 0.252 1.00 90.38 105 VAL A C 1
ATOM 817 O O . VAL A 1 105 ? 1.605 8.260 1.226 1.00 90.38 105 VAL A O 1
ATOM 820 N N . LEU A 1 106 ? 1.760 9.868 -0.338 1.00 92.50 106 LEU A N 1
ATOM 821 C CA . LEU A 1 106 ? 0.594 10.626 0.126 1.00 92.50 106 LEU A CA 1
ATOM 822 C C . LEU A 1 106 ? -0.690 9.794 0.060 1.00 92.50 106 LEU A C 1
ATOM 824 O O . LEU A 1 106 ? -1.476 9.809 1.005 1.00 92.50 106 LEU A O 1
ATOM 828 N N . LEU A 1 107 ? -0.877 9.016 -1.008 1.00 91.94 107 LEU A N 1
ATOM 829 C CA . LEU A 1 107 ? -2.018 8.117 -1.147 1.00 91.94 107 LEU A CA 1
ATOM 830 C C . LEU A 1 107 ? -2.021 7.038 -0.057 1.00 91.94 107 LEU A C 1
ATOM 832 O O . LEU A 1 107 ? -3.061 6.775 0.538 1.00 91.94 107 LEU A O 1
ATOM 836 N N . MET A 1 108 ? -0.867 6.442 0.251 1.00 90.19 108 MET A N 1
ATOM 837 C CA . MET A 1 108 ? -0.752 5.441 1.319 1.00 90.19 108 MET A CA 1
ATOM 838 C C . MET A 1 108 ? -1.057 6.038 2.698 1.00 90.19 108 MET A C 1
ATOM 840 O O . MET A 1 108 ? -1.745 5.401 3.496 1.00 90.19 108 MET A O 1
ATOM 844 N N . ILE A 1 109 ? -0.595 7.264 2.968 1.00 92.38 109 ILE A N 1
ATOM 845 C CA . ILE A 1 109 ? -0.929 7.999 4.197 1.00 92.38 109 ILE A CA 1
ATOM 846 C C . ILE A 1 109 ? -2.438 8.250 4.267 1.00 92.38 109 ILE A C 1
ATOM 848 O O . ILE A 1 109 ? -3.050 7.993 5.303 1.00 92.38 109 ILE A O 1
ATOM 852 N N . LEU A 1 110 ? -3.051 8.697 3.169 1.00 93.38 110 LEU A N 1
ATOM 853 C CA . LEU A 1 110 ? -4.487 8.951 3.105 1.00 93.38 110 LEU A CA 1
ATOM 854 C C . LEU A 1 110 ? -5.300 7.673 3.339 1.00 93.38 110 LEU A C 1
ATOM 856 O O . LEU A 1 110 ? -6.212 7.673 4.160 1.00 93.38 110 LEU A O 1
ATOM 860 N N . VAL A 1 111 ? -4.955 6.572 2.668 1.00 92.38 111 VAL A N 1
ATOM 861 C CA . VAL A 1 111 ? -5.621 5.272 2.848 1.00 92.38 111 VAL A CA 1
ATOM 862 C C . VAL A 1 111 ? -5.492 4.799 4.292 1.00 92.38 111 VAL A C 1
ATOM 864 O O . VAL A 1 111 ? -6.481 4.386 4.896 1.00 92.38 111 VAL A O 1
ATOM 867 N N . HIS A 1 112 ? -4.296 4.906 4.875 1.00 90.25 112 HIS A N 1
ATOM 868 C CA . HIS A 1 112 ? -4.080 4.564 6.276 1.00 90.25 112 HIS A CA 1
ATOM 869 C C . HIS A 1 112 ? -4.951 5.411 7.213 1.00 90.25 112 HIS A C 1
ATOM 871 O O . HIS A 1 112 ? -5.584 4.867 8.120 1.00 90.25 112 HIS A O 1
ATOM 877 N N . TYR A 1 113 ? -5.024 6.721 6.976 1.00 90.81 113 TYR A N 1
ATOM 878 C CA . TYR A 1 113 ? -5.852 7.633 7.759 1.00 90.81 113 TYR A CA 1
ATOM 879 C C . TYR A 1 113 ? -7.345 7.300 7.645 1.00 90.81 113 TYR A C 1
ATOM 881 O O . TYR A 1 113 ? -8.022 7.188 8.664 1.00 90.81 113 TYR A O 1
ATOM 889 N N . VAL A 1 114 ? -7.851 7.068 6.430 1.00 91.31 114 VAL A N 1
ATOM 890 C CA . VAL A 1 114 ? -9.261 6.719 6.182 1.00 91.31 114 VAL A CA 1
ATOM 891 C C . VAL A 1 114 ? -9.636 5.407 6.868 1.00 91.31 114 VAL A C 1
ATOM 893 O O . VAL A 1 114 ? -10.667 5.339 7.536 1.00 91.31 114 VAL A O 1
ATOM 896 N N . ILE A 1 115 ? -8.799 4.373 6.749 1.00 88.44 115 ILE A N 1
ATOM 897 C CA . ILE A 1 115 ? -9.046 3.082 7.406 1.00 88.44 115 ILE A CA 1
ATOM 898 C C . ILE A 1 115 ? -9.045 3.258 8.926 1.00 88.44 115 ILE A C 1
ATOM 900 O O . ILE A 1 115 ? -9.963 2.783 9.594 1.00 88.44 115 ILE A O 1
ATOM 904 N N . SER A 1 116 ? -8.058 3.976 9.466 1.00 84.50 116 SER A N 1
ATOM 905 C CA . SER A 1 116 ? -7.945 4.209 10.910 1.00 84.50 116 SER A CA 1
ATOM 906 C C . SER A 1 116 ? -9.165 4.958 11.446 1.00 84.50 116 SER A C 1
ATOM 908 O O . SER A 1 116 ? -9.797 4.496 12.392 1.00 84.50 116 SER A O 1
ATOM 910 N N . MET A 1 117 ? -9.570 6.049 10.790 1.00 85.69 117 MET A N 1
ATOM 911 C CA . MET A 1 117 ? -10.764 6.809 11.168 1.00 85.69 117 MET A CA 1
ATOM 912 C C . MET A 1 117 ? -12.052 5.994 11.032 1.00 85.69 117 MET A C 1
ATOM 914 O O . MET A 1 117 ? -12.939 6.105 11.875 1.00 85.69 117 MET A O 1
ATOM 918 N N . SER A 1 118 ? -12.161 5.133 10.018 1.00 88.88 118 SER A N 1
ATOM 919 C CA . SER A 1 118 ? -13.310 4.235 9.871 1.00 88.88 118 SER A CA 1
ATOM 920 C C . SER A 1 118 ? -13.407 3.245 11.035 1.00 88.88 118 SER A C 1
ATOM 922 O O . SER A 1 118 ? -14.485 3.071 11.605 1.00 88.88 118 SER A O 1
ATOM 924 N N . VAL A 1 119 ? -12.294 2.615 11.423 1.00 86.50 119 VAL A N 1
ATOM 925 C CA . VAL A 1 119 ? -12.254 1.683 12.562 1.00 86.50 119 VAL A CA 1
ATOM 926 C C . VAL A 1 119 ? -12.593 2.409 13.865 1.00 86.50 119 VAL A C 1
ATOM 928 O O . VAL A 1 119 ? -13.466 1.955 14.606 1.00 86.50 119 VAL A O 1
ATOM 931 N N . LEU A 1 120 ? -11.977 3.568 14.111 1.00 85.56 120 LEU A N 1
ATOM 932 C CA . LEU A 1 120 ? -12.236 4.374 15.306 1.00 85.56 120 LEU A CA 1
ATOM 933 C C . LEU A 1 120 ? -13.702 4.838 15.373 1.00 85.56 120 LEU A C 1
ATOM 935 O O . LEU A 1 120 ? -14.345 4.749 16.422 1.00 85.56 120 LEU A O 1
ATOM 939 N N . SER A 1 121 ? -14.289 5.246 14.246 1.00 88.81 121 SER A N 1
ATOM 940 C CA . SER A 1 121 ? -15.707 5.618 14.172 1.00 88.81 121 SER A CA 1
ATOM 941 C C . SER A 1 121 ? -16.636 4.447 14.506 1.00 88.81 121 SER A C 1
ATOM 943 O O . SER A 1 121 ? -17.629 4.621 15.216 1.00 88.81 121 SER A O 1
ATOM 945 N N . GLN A 1 122 ? -16.323 3.236 14.036 1.00 90.00 122 GLN A N 1
ATOM 946 C CA . GLN A 1 122 ? -17.112 2.049 14.371 1.00 90.00 122 GLN A CA 1
ATOM 947 C C . GLN A 1 122 ? -17.019 1.707 15.860 1.00 90.00 122 GLN A C 1
ATOM 949 O O . GLN A 1 122 ? -18.046 1.421 16.474 1.00 90.00 122 GLN A O 1
ATOM 954 N N . LEU A 1 123 ? -15.826 1.784 16.457 1.00 89.94 123 LEU A N 1
ATOM 955 C CA . LEU A 1 123 ? -15.643 1.588 17.899 1.00 89.94 123 LEU A CA 1
ATOM 956 C C . LEU A 1 123 ? -16.411 2.635 18.710 1.00 89.94 123 LEU A C 1
ATOM 958 O O . LEU A 1 123 ? -17.115 2.280 19.651 1.00 89.94 123 LEU A O 1
ATOM 962 N N . TRP A 1 124 ? -16.370 3.901 18.288 1.00 90.62 124 TRP A N 1
ATOM 963 C CA . TRP A 1 124 ? -17.129 4.980 18.922 1.00 90.62 124 TRP A CA 1
ATOM 964 C C . TRP A 1 124 ? -18.624 4.683 18.952 1.00 90.62 124 TRP A C 1
ATOM 966 O O . TRP A 1 124 ? -19.248 4.740 20.009 1.00 90.62 124 TRP A O 1
ATOM 976 N N . LYS A 1 125 ? -19.198 4.298 17.806 1.00 91.50 125 LYS A N 1
ATOM 977 C CA . LYS A 1 125 ? -20.616 3.925 17.718 1.00 91.50 125 LYS A CA 1
ATOM 978 C C . LYS A 1 125 ? -20.957 2.769 18.657 1.00 91.50 125 LYS A C 1
ATOM 980 O O . LYS A 1 125 ? -21.993 2.825 19.313 1.00 91.50 125 LYS A O 1
ATOM 985 N N . ARG A 1 126 ? -20.086 1.756 18.756 1.00 90.88 126 ARG A N 1
ATOM 986 C CA . ARG A 1 126 ? -20.279 0.621 19.674 1.00 90.88 126 ARG A CA 1
ATOM 987 C C . ARG A 1 126 ? -20.310 1.069 21.132 1.00 90.88 126 ARG A C 1
ATOM 989 O O . ARG A 1 126 ? -21.212 0.679 21.865 1.00 90.88 126 ARG A O 1
ATOM 996 N N . PHE A 1 127 ? -19.366 1.909 21.550 1.00 91.62 127 PHE A N 1
ATOM 997 C CA . PHE A 1 127 ? -19.307 2.378 22.935 1.00 91.62 127 PHE A CA 1
ATOM 998 C C . PHE A 1 127 ? -20.450 3.330 23.282 1.00 91.62 127 PHE A C 1
ATOM 1000 O O . PHE A 1 127 ? -21.009 3.219 24.367 1.00 91.62 127 PHE A O 1
ATOM 1007 N N . MET A 1 128 ? -20.858 4.203 22.360 1.00 91.19 128 MET A N 1
ATOM 1008 C CA . MET A 1 128 ? -22.034 5.055 22.562 1.00 91.19 128 MET A CA 1
ATOM 1009 C C . MET A 1 128 ? -23.319 4.236 22.715 1.00 91.19 128 M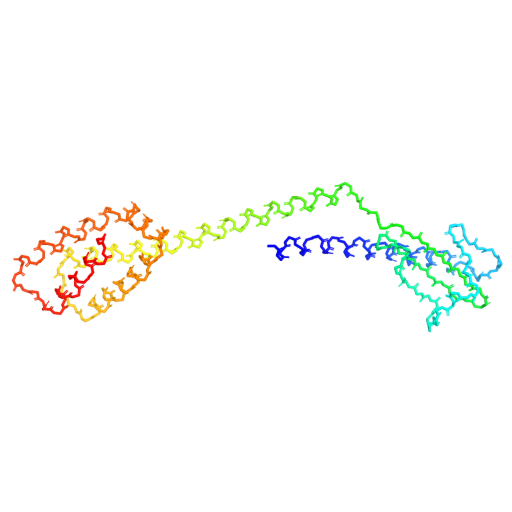ET A C 1
ATOM 1011 O O . MET A 1 128 ? -24.131 4.548 23.582 1.00 91.19 128 MET A O 1
ATOM 1015 N N . LEU A 1 129 ? -23.483 3.164 21.931 1.00 90.38 129 LEU A N 1
ATOM 1016 C CA . LEU A 1 129 ? -24.626 2.256 22.059 1.00 90.38 129 LEU A CA 1
ATOM 1017 C C . LEU A 1 129 ? -24.632 1.545 23.421 1.00 90.38 129 LEU A C 1
ATOM 1019 O O . LEU A 1 129 ? -25.670 1.458 24.068 1.00 90.38 129 LEU A O 1
ATOM 1023 N N . ILE A 1 130 ? -23.468 1.084 23.890 1.00 89.06 130 ILE A N 1
ATOM 1024 C CA . ILE A 1 130 ? -23.334 0.488 25.228 1.00 89.06 130 ILE A CA 1
ATOM 1025 C C . ILE A 1 130 ? -23.646 1.521 26.310 1.00 89.06 130 ILE A C 1
ATOM 1027 O O . ILE A 1 130 ? -24.379 1.207 27.241 1.00 89.06 130 ILE A O 1
ATOM 1031 N N . ASN A 1 131 ? -23.149 2.754 26.181 1.00 89.19 131 ASN A N 1
ATOM 1032 C CA . ASN A 1 131 ? -23.471 3.829 27.116 1.00 89.19 131 ASN A CA 1
ATOM 1033 C C . ASN A 1 131 ? -24.986 4.045 27.208 1.00 89.19 131 ASN A C 1
ATOM 1035 O O . ASN A 1 131 ? -25.521 4.086 28.310 1.00 89.19 131 ASN A O 1
ATOM 1039 N N . GLN A 1 132 ? -25.679 4.071 26.068 1.00 87.88 132 GLN A N 1
ATOM 1040 C CA . GLN A 1 132 ? -27.137 4.170 26.019 1.00 87.88 132 GLN A CA 1
ATOM 1041 C C . GLN A 1 132 ? -27.829 2.961 26.675 1.00 87.88 132 GLN A C 1
ATOM 1043 O O . GLN A 1 132 ? -28.770 3.136 27.444 1.00 87.88 132 GLN A O 1
ATOM 1048 N N . TYR A 1 133 ? -27.356 1.733 26.434 1.00 86.31 133 TYR A N 1
ATOM 1049 C CA . TYR A 1 133 ? -27.918 0.528 27.061 1.00 86.31 133 TYR A CA 1
ATOM 1050 C C . TYR A 1 133 ? -27.769 0.519 28.583 1.00 86.31 133 TYR A C 1
ATOM 1052 O O . TYR A 1 133 ? -28.677 0.075 29.287 1.00 86.31 133 TYR A O 1
ATOM 1060 N N . VAL A 1 134 ? -26.634 1.004 29.087 1.00 85.06 134 VAL A N 1
ATOM 1061 C CA . VAL A 1 134 ? -26.367 1.103 30.524 1.00 85.06 134 VAL A CA 1
ATOM 1062 C C . VAL A 1 134 ? -27.139 2.275 31.147 1.00 85.06 134 VAL A C 1
ATOM 1064 O O . VAL A 1 134 ? -27.538 2.186 32.304 1.00 85.06 134 VAL A O 1
ATOM 1067 N N . GLU A 1 135 ? -27.397 3.349 30.400 1.00 84.94 135 GLU A N 1
ATOM 1068 C CA . GLU A 1 135 ? -28.162 4.508 30.871 1.00 84.94 135 GLU A CA 1
ATOM 1069 C C . GLU A 1 135 ? -29.679 4.256 30.911 1.00 84.94 135 GLU A C 1
ATOM 1071 O O . GLU A 1 135 ? -30.320 4.527 31.925 1.00 84.94 135 GLU A O 1
ATOM 1076 N N . GLU A 1 136 ? -30.266 3.724 29.835 1.00 79.06 136 GLU A N 1
ATOM 1077 C CA . GLU A 1 136 ? -31.726 3.643 29.681 1.00 79.06 136 GLU A CA 1
ATOM 1078 C C . GLU A 1 136 ? -32.378 2.521 30.502 1.00 79.06 136 GLU A C 1
ATOM 1080 O O . GLU A 1 136 ? -33.597 2.524 30.667 1.00 79.06 136 GLU A O 1
ATOM 1085 N N . CYS A 1 137 ? -31.603 1.547 31.001 1.00 65.75 137 CYS A N 1
ATOM 1086 C CA . CYS A 1 137 ? -32.082 0.404 31.799 1.00 65.75 137 CYS A CA 1
ATOM 1087 C C . CYS A 1 137 ? -33.282 -0.356 31.170 1.00 65.75 137 CYS A C 1
ATOM 1089 O O . CYS A 1 137 ? -33.987 -1.114 31.841 1.00 65.75 137 CYS A O 1
ATOM 1091 N N . SER A 1 138 ? -33.544 -0.146 29.872 1.00 62.03 138 SER A N 1
ATOM 1092 C CA . SER A 1 138 ? -34.677 -0.718 29.147 1.00 62.03 138 SER A CA 1
ATOM 1093 C C . SER A 1 138 ? -34.512 -2.229 29.047 1.00 62.03 138 SER A C 1
ATOM 1095 O O . SER A 1 138 ? -33.378 -2.700 28.943 1.00 62.03 138 SER A O 1
ATOM 1097 N N . ALA A 1 139 ? -35.633 -2.969 29.055 1.00 65.31 139 ALA A N 1
ATOM 1098 C CA . ALA A 1 139 ? -35.708 -4.435 29.095 1.00 65.31 139 ALA A CA 1
ATOM 1099 C C . ALA A 1 139 ? -34.453 -5.100 28.503 1.00 65.31 139 ALA A C 1
ATOM 1101 O O . ALA A 1 139 ? -34.219 -5.088 27.288 1.00 65.31 139 ALA A O 1
ATOM 1102 N N . ILE A 1 140 ? -33.586 -5.565 29.401 1.00 72.25 140 ILE A N 1
ATOM 1103 C CA . ILE A 1 140 ? -32.332 -6.211 29.040 1.00 72.25 140 ILE A CA 1
ATOM 1104 C C . ILE A 1 140 ? -32.700 -7.564 28.441 1.00 72.25 140 ILE A C 1
ATOM 1106 O O . ILE A 1 140 ? -33.347 -8.380 29.096 1.00 72.25 140 ILE A O 1
ATOM 1110 N N . ASN A 1 141 ? -32.318 -7.777 27.187 1.00 78.31 141 ASN A N 1
ATOM 1111 C CA . ASN A 1 141 ? -32.558 -9.009 26.449 1.00 78.31 141 ASN A CA 1
ATOM 1112 C C . ASN A 1 141 ? -31.224 -9.700 26.120 1.00 78.31 141 ASN A C 1
ATOM 1114 O O . ASN A 1 141 ? -30.139 -9.156 26.343 1.00 78.31 141 ASN A O 1
ATOM 1118 N N . THR A 1 142 ? -31.313 -10.913 25.583 1.00 83.19 142 THR A N 1
ATOM 1119 C CA . THR A 1 142 ? -30.152 -11.719 25.180 1.00 83.19 142 THR A CA 1
ATOM 1120 C C . THR A 1 142 ? -29.290 -11.026 24.124 1.00 83.19 142 THR A C 1
ATOM 1122 O O . THR A 1 142 ? -28.070 -11.096 24.205 1.00 83.19 142 THR A O 1
ATOM 1125 N N . GLU A 1 143 ? -29.902 -10.289 23.195 1.00 86.00 143 GLU A N 1
ATOM 1126 C CA . GLU A 1 143 ? -29.199 -9.542 22.143 1.00 86.00 143 GLU A CA 1
ATOM 1127 C C . GLU A 1 143 ? -28.245 -8.481 22.718 1.00 86.00 143 GLU A C 1
ATOM 1129 O O . GLU A 1 143 ? -27.083 -8.403 22.321 1.00 86.00 143 GLU A O 1
ATOM 1134 N N . LYS A 1 144 ? -28.696 -7.697 23.708 1.00 85.75 144 LYS A N 1
ATOM 1135 C CA . LYS A 1 144 ? -27.852 -6.697 24.384 1.00 85.75 144 LYS A CA 1
ATOM 1136 C C . LYS A 1 144 ? -26.681 -7.344 25.129 1.00 85.75 144 LYS A C 1
ATOM 1138 O O . LYS A 1 144 ? -25.577 -6.801 25.112 1.00 85.75 144 LYS A O 1
ATOM 1143 N N . ILE A 1 145 ? -26.911 -8.495 25.768 1.00 86.38 145 ILE A N 1
ATOM 1144 C CA . ILE A 1 145 ? -25.867 -9.258 26.473 1.00 86.38 145 ILE A CA 1
ATOM 1145 C C . ILE A 1 145 ? -24.814 -9.769 25.478 1.00 86.38 145 ILE A C 1
ATOM 1147 O O . ILE A 1 145 ? -23.615 -9.596 25.700 1.00 86.38 145 ILE A O 1
ATOM 1151 N N . GLU A 1 146 ? -25.246 -10.343 24.354 1.00 89.50 146 GLU A N 1
ATOM 1152 C CA . GLU A 1 146 ? -24.347 -10.838 23.307 1.00 89.50 146 GLU A CA 1
ATOM 1153 C C . GLU A 1 146 ? -23.534 -9.702 22.672 1.00 89.50 146 GLU A C 1
ATOM 1155 O O . GLU A 1 146 ? -22.319 -9.823 22.491 1.00 89.50 146 GLU A O 1
ATOM 1160 N N . TYR A 1 147 ? -24.173 -8.559 22.414 1.00 90.12 147 TYR A N 1
ATOM 1161 C CA . TYR A 1 147 ? -23.505 -7.370 21.890 1.00 90.12 147 TYR A CA 1
ATOM 1162 C C . TYR A 1 147 ? -22.405 -6.852 22.827 1.00 90.12 147 TYR A C 1
ATOM 1164 O O . TYR A 1 147 ? -21.313 -6.481 22.373 1.00 90.12 147 TYR A O 1
ATOM 1172 N N . LEU A 1 148 ? -22.683 -6.835 24.133 1.00 89.81 148 LEU A N 1
ATOM 1173 C CA . LEU A 1 148 ? -21.734 -6.425 25.163 1.00 89.81 148 LEU A CA 1
ATOM 1174 C C . LEU A 1 148 ? -20.536 -7.379 25.202 1.00 89.81 148 LEU A C 1
ATOM 1176 O O . LEU A 1 148 ? -19.406 -6.918 25.070 1.00 89.81 148 LEU A O 1
ATOM 1180 N N . ASN A 1 149 ? -20.775 -8.692 25.272 1.00 91.94 149 ASN A N 1
ATOM 1181 C CA . ASN A 1 149 ? -19.726 -9.717 25.262 1.00 91.94 149 ASN A CA 1
ATOM 1182 C C . ASN A 1 149 ? -18.846 -9.620 24.001 1.00 91.94 149 ASN A C 1
ATOM 1184 O O . ASN A 1 149 ? -17.616 -9.561 24.079 1.00 91.94 149 ASN A O 1
ATOM 1188 N N . HIS A 1 150 ? -19.462 -9.509 22.821 1.00 93.19 150 HIS A N 1
ATOM 1189 C CA . HIS A 1 150 ? -18.727 -9.338 21.569 1.00 93.19 150 HIS A CA 1
ATOM 1190 C C . HIS A 1 150 ? -17.845 -8.081 21.594 1.00 93.19 150 HIS A C 1
ATOM 1192 O O . HIS A 1 150 ? -16.693 -8.107 21.158 1.00 93.19 150 HIS A O 1
ATOM 1198 N N . THR A 1 151 ? -18.362 -6.974 22.131 1.00 92.19 151 THR A N 1
ATOM 1199 C CA . THR A 1 151 ? -17.595 -5.730 22.236 1.00 92.19 151 THR A CA 1
ATOM 1200 C C . THR A 1 151 ? -16.468 -5.844 23.266 1.00 92.19 151 THR A C 1
ATOM 1202 O O . THR A 1 151 ? -15.359 -5.398 22.977 1.00 92.19 151 THR A O 1
ATOM 1205 N N . THR A 1 152 ? -16.685 -6.513 24.402 1.00 92.56 152 THR A N 1
ATOM 1206 C CA . THR A 1 152 ? -15.641 -6.830 25.391 1.00 92.56 152 THR A CA 1
ATOM 1207 C C . THR A 1 152 ? -14.477 -7.579 24.744 1.00 92.56 152 THR A C 1
ATOM 1209 O O . THR A 1 152 ? -13.325 -7.175 24.893 1.00 92.56 152 THR A O 1
ATOM 1212 N N . ASN A 1 153 ? -14.760 -8.618 23.953 1.00 92.25 153 ASN A N 1
ATOM 1213 C CA . ASN A 1 153 ? -13.721 -9.405 23.282 1.00 92.25 153 ASN A CA 1
ATOM 1214 C C . ASN A 1 153 ? -12.925 -8.579 22.260 1.00 92.25 153 ASN A C 1
ATOM 1216 O O . ASN A 1 153 ? -11.703 -8.717 22.175 1.00 92.25 153 ASN A O 1
ATOM 1220 N N . ILE A 1 154 ? -13.589 -7.679 21.522 1.00 90.56 154 ILE A N 1
ATOM 1221 C CA . ILE A 1 154 ? -12.903 -6.733 20.631 1.00 90.56 154 ILE A CA 1
ATOM 1222 C C . ILE A 1 154 ? -11.940 -5.852 21.430 1.00 90.56 154 ILE A C 1
ATOM 1224 O O . ILE A 1 154 ? -10.786 -5.709 21.033 1.00 90.56 154 ILE A O 1
ATOM 1228 N N . ILE A 1 155 ? -12.387 -5.267 22.544 1.00 91.06 155 ILE A N 1
ATOM 1229 C CA . ILE A 1 155 ? -11.555 -4.370 23.360 1.00 91.06 155 ILE A CA 1
ATOM 1230 C C . ILE A 1 155 ? -10.353 -5.119 23.923 1.00 91.06 155 ILE A C 1
ATOM 1232 O O . ILE A 1 155 ? -9.232 -4.628 23.805 1.00 91.06 155 ILE A O 1
ATOM 1236 N N . LEU A 1 156 ? -10.567 -6.310 24.488 1.00 90.94 156 LEU A N 1
ATOM 1237 C CA . LEU A 1 156 ? -9.490 -7.139 25.024 1.00 90.94 156 LEU A CA 1
ATOM 1238 C C . LEU A 1 156 ? -8.441 -7.433 23.949 1.00 90.94 156 LEU A C 1
ATOM 1240 O O . LEU A 1 156 ? -7.250 -7.262 24.198 1.00 90.94 156 LEU A O 1
ATOM 1244 N N . CYS A 1 157 ? -8.876 -7.782 22.734 1.00 90.12 157 CYS A N 1
ATOM 1245 C CA . CYS A 1 157 ? -7.984 -7.975 21.595 1.00 90.12 157 CYS A CA 1
ATOM 1246 C C . CYS A 1 157 ? -7.234 -6.682 21.225 1.00 90.12 157 CYS A C 1
ATOM 1248 O O . CYS A 1 157 ? -6.008 -6.690 21.133 1.00 90.12 157 CYS A O 1
ATOM 1250 N N . LEU A 1 158 ? -7.931 -5.551 21.081 1.00 88.81 158 LEU A N 1
ATOM 1251 C CA . LEU A 1 158 ? -7.319 -4.264 20.725 1.00 88.81 158 LEU A CA 1
ATOM 1252 C C . LEU A 1 158 ? -6.321 -3.770 21.779 1.00 88.81 158 LEU A C 1
ATOM 1254 O O . LEU A 1 158 ? -5.284 -3.213 21.418 1.00 88.81 158 LEU A O 1
ATOM 1258 N N . ARG A 1 159 ? -6.583 -4.010 23.067 1.00 88.62 159 ARG A N 1
ATOM 1259 C CA . ARG A 1 159 ? -5.677 -3.641 24.165 1.00 88.62 159 ARG A CA 1
ATOM 1260 C C . ARG A 1 159 ? -4.364 -4.419 24.156 1.00 88.62 159 ARG A C 1
ATOM 1262 O O . ARG A 1 159 ? -3.367 -3.887 24.638 1.00 88.62 159 ARG A O 1
ATOM 1269 N N . THR A 1 160 ? -4.316 -5.615 23.559 1.00 89.12 160 THR A N 1
ATOM 1270 C CA . THR A 1 160 ? -3.041 -6.337 23.364 1.00 89.12 160 THR A CA 1
ATOM 1271 C C . THR A 1 160 ? -2.076 -5.596 22.435 1.00 89.12 160 THR A C 1
ATOM 1273 O O . THR A 1 160 ? -0.874 -5.859 22.459 1.00 89.12 160 THR A O 1
ATOM 1276 N N . ILE A 1 161 ? -2.575 -4.641 21.640 1.00 89.06 161 ILE A N 1
ATOM 1277 C CA . ILE A 1 161 ? -1.781 -3.840 20.713 1.00 89.06 161 ILE A CA 1
ATOM 1278 C C . ILE A 1 161 ? -1.501 -2.469 21.358 1.00 89.06 161 ILE A C 1
ATOM 1280 O O . ILE A 1 161 ? -2.414 -1.645 21.455 1.00 89.06 161 ILE A O 1
ATOM 1284 N N . PRO A 1 162 ? -0.245 -2.143 21.733 1.00 87.31 162 PRO A N 1
ATOM 1285 C CA . PRO A 1 162 ? 0.066 -0.939 22.517 1.00 87.31 162 PRO A CA 1
ATOM 1286 C C . PRO A 1 162 ? -0.422 0.379 21.901 1.00 87.31 162 PRO A C 1
ATOM 1288 O O . PRO A 1 162 ? -0.876 1.272 22.613 1.00 87.31 162 PRO A O 1
ATOM 1291 N N . LYS A 1 163 ? -0.369 0.506 20.567 1.00 84.50 163 LYS A N 1
ATOM 1292 C CA . LYS A 1 163 ? -0.847 1.708 19.864 1.00 84.50 163 LYS A CA 1
ATOM 1293 C C . LYS A 1 163 ? -2.353 1.913 20.029 1.00 84.50 163 LYS A C 1
ATOM 1295 O O . LYS A 1 163 ? -2.773 3.022 20.344 1.00 84.50 163 LYS A O 1
ATOM 1300 N N . PHE A 1 164 ? -3.140 0.852 19.854 1.00 85.94 164 PHE A N 1
ATOM 1301 C CA . PHE A 1 164 ? -4.589 0.916 20.033 1.00 85.94 164 PHE A CA 1
ATOM 1302 C C . PHE A 1 164 ? -4.960 1.093 21.501 1.00 85.94 164 PHE A C 1
ATOM 1304 O O . PHE A 1 164 ? -5.853 1.875 21.787 1.00 85.94 164 PHE A O 1
ATOM 1311 N N . SER A 1 165 ? -4.245 0.451 22.429 1.00 86.94 165 SER A N 1
ATOM 1312 C CA . SER A 1 165 ? -4.445 0.657 23.870 1.00 86.94 165 SER A CA 1
ATOM 1313 C C . SER A 1 165 ? -4.303 2.135 24.263 1.00 86.94 165 SER A C 1
ATOM 1315 O O . SER A 1 165 ? -5.191 2.705 24.896 1.00 86.94 165 SER A O 1
ATOM 1317 N N . ASN A 1 166 ? -3.249 2.806 23.788 1.00 86.56 166 ASN A N 1
ATOM 1318 C CA . ASN A 1 166 ? -3.071 4.240 24.025 1.00 86.56 166 ASN A CA 1
ATOM 1319 C C . ASN A 1 166 ? -4.177 5.086 23.379 1.00 86.56 166 ASN A C 1
ATOM 1321 O O . ASN A 1 166 ? -4.674 6.012 24.014 1.00 86.56 166 ASN A O 1
ATOM 1325 N N . GLN A 1 167 ? -4.589 4.772 22.147 1.00 85.38 167 GLN A N 1
ATOM 1326 C CA . GLN A 1 167 ? -5.704 5.476 21.501 1.00 85.38 167 GLN A CA 1
ATOM 1327 C C . GLN A 1 167 ? -7.021 5.278 22.253 1.00 85.38 167 GLN A C 1
ATOM 1329 O O . GLN A 1 167 ? -7.751 6.243 22.451 1.00 85.38 167 GLN A O 1
ATOM 1334 N N . LEU A 1 168 ? -7.298 4.066 22.741 1.00 87.56 168 LEU A N 1
ATOM 1335 C CA . LEU A 1 168 ? -8.469 3.771 23.565 1.00 87.56 168 LEU A CA 1
ATOM 1336 C C . LEU A 1 168 ? -8.484 4.638 24.832 1.00 87.56 168 LEU A C 1
ATOM 1338 O O . LEU A 1 168 ? -9.488 5.282 25.127 1.00 87.56 168 LEU A O 1
ATOM 1342 N N . ASN A 1 169 ? -7.351 4.725 25.528 1.00 86.25 169 ASN A N 1
ATOM 1343 C CA . ASN A 1 169 ? -7.224 5.488 26.771 1.00 86.25 169 ASN A CA 1
ATOM 1344 C C . ASN A 1 169 ? -7.241 7.012 26.583 1.00 86.25 169 ASN A C 1
ATOM 1346 O O . ASN A 1 169 ? -7.501 7.725 27.546 1.00 86.25 169 ASN A O 1
ATOM 1350 N N . VAL A 1 170 ? -6.951 7.524 25.384 1.00 88.00 170 VAL A N 1
ATOM 1351 C CA . VAL A 1 170 ? -6.945 8.970 25.104 1.00 88.00 170 VAL A CA 1
ATOM 1352 C C . VAL A 1 170 ? -8.248 9.409 24.443 1.00 88.00 170 VAL A C 1
ATOM 1354 O O . VAL A 1 170 ? -8.905 10.327 24.926 1.00 88.00 170 VAL A O 1
ATOM 1357 N N . GLU A 1 171 ? -8.644 8.757 23.350 1.00 86.38 171 GLU A N 1
ATOM 1358 C CA . GLU A 1 171 ? -9.779 9.185 22.525 1.00 86.38 171 GLU A CA 1
ATOM 1359 C C . GLU A 1 171 ? -11.134 8.794 23.136 1.00 86.38 171 GLU A C 1
ATOM 1361 O O . GLU A 1 171 ? -12.116 9.514 22.963 1.00 86.38 171 GLU A O 1
ATOM 1366 N N . TYR A 1 172 ? -11.196 7.688 23.887 1.00 89.69 172 TYR A N 1
ATOM 1367 C CA . TYR A 1 172 ? -12.452 7.142 24.421 1.00 89.69 172 TYR A CA 1
ATOM 1368 C C . TYR A 1 172 ? -12.596 7.284 25.937 1.00 89.69 172 TYR A C 1
ATOM 1370 O O . TYR A 1 172 ? -13.595 6.832 26.498 1.00 89.69 172 TYR A O 1
ATOM 1378 N N . ALA A 1 173 ? -11.651 7.958 26.602 1.00 88.00 173 ALA A N 1
ATOM 1379 C CA . ALA A 1 173 ? -11.651 8.152 28.052 1.00 88.00 173 ALA A CA 1
ATOM 1380 C C . ALA A 1 173 ? -12.980 8.711 28.583 1.00 88.00 173 ALA A C 1
ATOM 1382 O O . ALA A 1 173 ? -13.491 8.253 29.603 1.00 88.00 173 ALA A O 1
ATOM 1383 N N . SER A 1 174 ? -13.560 9.684 27.875 1.00 88.88 174 SER A N 1
ATOM 1384 C CA . SER A 1 174 ? -14.822 10.321 28.264 1.00 88.88 174 SER A CA 1
ATOM 1385 C C . SER A 1 174 ? -16.004 9.351 28.216 1.00 88.88 174 SER A C 1
ATOM 1387 O O . SER A 1 174 ? -16.808 9.313 29.148 1.00 88.88 174 SER A O 1
ATOM 1389 N N . VAL A 1 175 ? -16.091 8.532 27.165 1.00 90.56 175 VAL A N 1
ATOM 1390 C CA . VAL A 1 175 ? -17.154 7.531 27.008 1.00 90.56 175 VAL A CA 1
ATOM 1391 C C . VAL A 1 175 ? -16.978 6.407 28.021 1.00 90.56 175 VAL A C 1
ATOM 1393 O O . VAL A 1 175 ? -17.948 6.014 28.660 1.00 90.56 175 VAL A O 1
ATOM 1396 N N . PHE A 1 176 ? -15.751 5.931 28.236 1.00 92.44 176 PHE A N 1
ATOM 1397 C CA . PHE A 1 176 ? -15.464 4.910 29.245 1.00 92.44 176 PHE A CA 1
ATOM 1398 C C . PHE A 1 176 ? -15.806 5.384 30.656 1.00 92.44 176 PHE A C 1
ATOM 1400 O O . PHE A 1 176 ? -16.454 4.652 31.404 1.00 92.44 176 PHE A O 1
ATOM 1407 N N . TYR A 1 177 ? -15.470 6.632 30.990 1.00 91.38 177 TYR A N 1
ATOM 1408 C CA . TYR A 1 177 ? -15.868 7.241 32.255 1.00 91.38 177 TYR A CA 1
ATOM 1409 C C . TYR A 1 177 ? -17.395 7.308 32.406 1.00 91.38 177 TYR A C 1
ATOM 1411 O O . TYR A 1 177 ? -17.929 6.956 33.459 1.00 91.38 177 TYR A O 1
ATOM 1419 N N . SER A 1 178 ? -18.106 7.716 31.349 1.00 90.75 178 SER A N 1
ATOM 1420 C CA . SER A 1 178 ? -19.572 7.757 31.337 1.00 90.75 178 SER A CA 1
ATOM 1421 C C . SER A 1 178 ? -20.172 6.372 31.587 1.00 90.75 178 SER A C 1
ATOM 1423 O O . SER A 1 178 ? -20.957 6.202 32.522 1.00 90.75 178 SER A O 1
ATOM 1425 N N . ILE A 1 179 ? -19.735 5.360 30.832 1.00 89.44 179 ILE A N 1
ATOM 1426 C CA . ILE A 1 179 ? -20.217 3.981 30.972 1.00 89.44 179 ILE A CA 1
ATOM 1427 C C . ILE A 1 179 ? -19.968 3.469 32.391 1.00 89.44 179 ILE A C 1
ATOM 1429 O O . ILE A 1 179 ? -20.877 2.919 33.010 1.00 89.44 179 ILE A O 1
ATOM 1433 N N . GLN A 1 180 ? -18.767 3.680 32.938 1.00 91.31 180 GLN A N 1
ATOM 1434 C CA . GLN A 1 180 ? -18.430 3.243 34.292 1.00 91.31 180 GLN A CA 1
ATOM 1435 C C . GLN A 1 180 ? -19.323 3.917 35.344 1.00 91.31 180 GLN A C 1
ATOM 1437 O O . GLN A 1 180 ? -19.796 3.260 36.273 1.00 91.31 180 GLN A O 1
ATOM 1442 N N . LYS A 1 181 ? -19.607 5.215 35.186 1.00 89.81 181 LYS A N 1
ATOM 1443 C CA . LYS A 1 181 ? -20.514 5.953 36.071 1.00 89.81 181 LYS A CA 1
ATOM 1444 C C . LYS A 1 181 ? -21.942 5.403 36.012 1.00 89.81 181 LYS A C 1
ATOM 1446 O O . LYS A 1 181 ? -22.530 5.155 37.065 1.00 89.81 181 LYS A O 1
ATOM 1451 N N . HIS A 1 182 ? -22.493 5.191 34.815 1.00 88.06 182 HIS A N 1
ATOM 1452 C CA . HIS A 1 182 ? -23.838 4.628 34.666 1.00 88.06 182 HIS A CA 1
ATOM 1453 C C . HIS A 1 182 ? -23.907 3.190 35.188 1.00 88.06 182 HIS A C 1
ATOM 1455 O O . HIS A 1 182 ? -24.851 2.845 35.893 1.00 88.06 182 HIS A O 1
ATOM 1461 N N . ALA A 1 183 ? -22.880 2.377 34.938 1.00 86.69 183 ALA A N 1
ATOM 1462 C CA . ALA A 1 183 ? -22.835 0.999 35.407 1.00 86.69 183 ALA A CA 1
ATOM 1463 C C . ALA A 1 183 ? -22.784 0.900 36.937 1.00 86.69 183 ALA A C 1
ATOM 1465 O O . ALA A 1 183 ? -23.486 0.077 37.518 1.00 86.69 183 ALA A O 1
ATOM 1466 N N . ASN A 1 184 ? -22.024 1.772 37.606 1.00 86.38 184 ASN A N 1
ATOM 1467 C CA . ASN A 1 184 ? -21.998 1.826 39.069 1.00 86.38 184 ASN A CA 1
ATOM 1468 C C . ASN A 1 184 ? -23.377 2.159 39.653 1.00 86.38 184 ASN A C 1
ATOM 1470 O O . ASN A 1 184 ? -23.804 1.523 40.612 1.00 86.38 184 ASN A O 1
ATOM 1474 N N . ASN A 1 185 ? -24.100 3.111 39.053 1.00 82.25 185 ASN A N 1
ATOM 1475 C CA . ASN A 1 185 ? -25.475 3.419 39.459 1.00 82.25 185 ASN A CA 1
ATOM 1476 C C . ASN A 1 185 ? -26.413 2.226 39.237 1.00 82.25 185 ASN A C 1
ATOM 1478 O O . ASN A 1 185 ? -27.313 1.9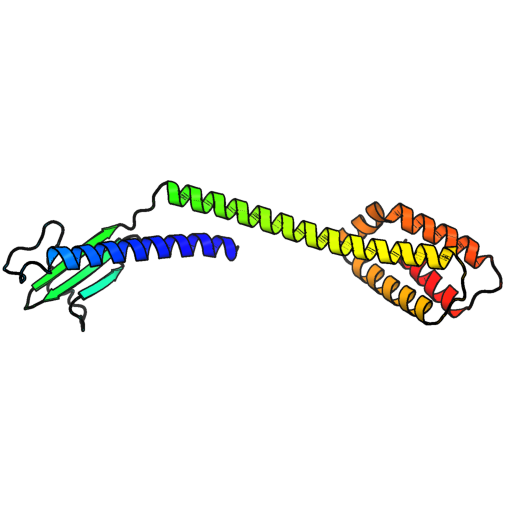86 40.038 1.00 82.25 185 ASN A O 1
ATOM 1482 N N . LEU A 1 186 ? -26.191 1.485 38.154 1.00 82.44 186 LEU A N 1
ATOM 1483 C CA . LEU A 1 186 ? -26.984 0.333 37.753 1.00 82.44 186 LEU A CA 1
ATOM 1484 C C . LEU A 1 186 ? -26.763 -0.867 38.694 1.00 82.44 186 LEU A C 1
ATOM 1486 O O . LEU A 1 186 ? -27.731 -1.493 39.113 1.00 82.44 186 LEU A O 1
ATOM 1490 N N . PHE A 1 187 ? -25.528 -1.127 39.137 1.00 83.06 187 PHE A N 1
ATOM 1491 C CA . PHE A 1 187 ? -25.229 -2.168 40.135 1.00 83.06 187 PHE A CA 1
ATOM 1492 C C . PHE A 1 187 ? -25.885 -1.927 41.502 1.00 83.06 187 PHE A C 1
ATOM 1494 O O . PHE A 1 187 ? -26.087 -2.875 42.257 1.00 83.06 187 PHE A O 1
ATOM 1501 N N . LEU A 1 188 ? -26.242 -0.681 41.823 1.00 78.88 188 LEU A N 1
ATOM 1502 C CA . LEU A 1 188 ? -26.961 -0.340 43.053 1.00 78.88 188 LEU A CA 1
ATOM 1503 C C . LEU A 1 188 ? -28.474 -0.627 42.963 1.00 78.88 188 LEU A C 1
ATOM 1505 O O . LEU A 1 188 ? -29.168 -0.553 43.977 1.00 78.88 188 LEU A O 1
ATOM 1509 N N . GLN A 1 189 ? -29.006 -0.955 41.779 1.00 71.38 189 GLN A N 1
ATOM 1510 C CA . GLN A 1 189 ? -30.429 -1.233 41.560 1.00 71.38 189 GLN A CA 1
ATOM 1511 C C . GLN A 1 189 ? -30.720 -2.746 41.617 1.00 71.38 189 GLN A C 1
ATOM 1513 O O . GLN A 1 189 ? -30.068 -3.556 40.968 1.00 71.38 189 GLN A O 1
ATOM 1518 N N . THR A 1 190 ? -31.749 -3.155 42.364 1.00 57.72 190 THR A N 1
ATOM 1519 C CA . THR A 1 190 ? -32.015 -4.564 42.737 1.00 57.72 190 THR A CA 1
ATOM 1520 C C . THR A 1 190 ? -32.735 -5.426 41.685 1.00 57.72 190 THR A C 1
ATOM 1522 O O . THR A 1 190 ? -33.095 -6.562 41.981 1.00 57.72 190 THR A O 1
ATOM 1525 N N . LYS A 1 191 ? -32.981 -4.929 40.463 1.00 68.81 191 LYS A N 1
ATOM 1526 C CA . LYS A 1 191 ? -33.890 -5.572 39.480 1.00 68.81 191 LYS A CA 1
ATOM 1527 C C . LYS A 1 191 ? -33.228 -6.081 38.192 1.00 68.81 191 LYS A C 1
ATOM 1529 O O . LYS A 1 191 ? -33.896 -6.207 37.169 1.00 68.81 191 LYS A O 1
ATOM 1534 N N . ILE A 1 192 ? -31.933 -6.368 38.216 1.00 73.69 192 ILE A N 1
ATOM 1535 C CA . ILE A 1 192 ? -31.157 -6.626 36.995 1.00 73.69 192 ILE A CA 1
ATOM 1536 C C . ILE A 1 192 ? -30.778 -8.099 36.902 1.00 73.69 192 ILE A C 1
ATOM 1538 O O . ILE A 1 192 ? -30.429 -8.714 37.907 1.00 73.69 192 ILE A O 1
ATOM 1542 N N . SER A 1 193 ? -30.854 -8.664 35.693 1.00 78.88 193 SER A N 1
ATOM 1543 C CA . SER A 1 193 ? -30.424 -10.042 35.435 1.00 78.88 193 SER A CA 1
ATOM 1544 C C . SER A 1 193 ? -28.955 -10.241 35.817 1.00 78.88 193 SER A C 1
ATOM 1546 O O . SER A 1 193 ? -28.099 -9.429 35.456 1.00 78.88 193 SER A O 1
ATOM 1548 N N . THR A 1 194 ? -28.662 -11.350 36.498 1.00 81.38 194 THR A N 1
ATOM 1549 C CA . THR A 1 194 ? -27.307 -11.748 36.909 1.00 81.38 194 THR A CA 1
ATOM 1550 C C . THR A 1 194 ? -26.360 -11.937 35.726 1.00 81.38 194 THR A C 1
ATOM 1552 O O . THR A 1 194 ? -25.170 -11.657 35.834 1.00 81.38 194 THR A O 1
ATOM 1555 N N . ASP A 1 195 ? -26.882 -12.367 34.578 1.00 82.50 195 ASP A N 1
ATOM 1556 C CA . ASP A 1 195 ? -26.065 -12.605 33.385 1.00 82.50 195 ASP A CA 1
ATOM 1557 C C . ASP A 1 195 ? -25.585 -11.283 32.780 1.00 82.50 195 ASP A C 1
ATOM 1559 O O . ASP A 1 195 ? -24.432 -11.142 32.372 1.00 82.50 195 ASP A O 1
ATOM 1563 N N . TYR A 1 196 ? -26.453 -10.269 32.792 1.00 83.12 196 TYR A N 1
ATOM 1564 C CA . TYR A 1 196 ? -26.103 -8.934 32.320 1.00 83.12 196 TYR A CA 1
ATOM 1565 C C . TYR A 1 196 ? -25.114 -8.240 33.251 1.00 83.12 196 TYR A C 1
ATOM 1567 O O . TYR A 1 196 ? -24.177 -7.601 32.778 1.00 83.12 196 TYR A O 1
ATOM 1575 N N . THR A 1 197 ? -25.282 -8.374 34.570 1.00 84.56 197 THR A N 1
ATOM 1576 C CA . THR A 1 197 ? -24.336 -7.782 35.524 1.00 84.56 197 THR A CA 1
ATOM 1577 C C . THR A 1 197 ? -22.957 -8.429 35.428 1.00 84.56 197 THR A C 1
ATOM 1579 O O . THR A 1 197 ? -21.960 -7.709 35.478 1.00 84.56 197 THR A O 1
ATOM 1582 N N . ALA A 1 198 ? -22.879 -9.748 35.218 1.00 86.50 198 ALA A N 1
ATOM 1583 C CA . ALA A 1 198 ? -21.617 -10.451 35.002 1.00 86.50 198 ALA A CA 1
ATOM 1584 C C . ALA A 1 198 ? -20.888 -9.964 33.737 1.00 86.50 198 ALA A C 1
ATOM 1586 O O . ALA A 1 198 ? -19.699 -9.645 33.797 1.00 86.50 198 ALA A O 1
ATOM 1587 N N . GLU A 1 199 ? -21.589 -9.855 32.605 1.00 86.81 199 GLU A N 1
ATOM 1588 C CA . GLU A 1 199 ? -20.991 -9.359 31.358 1.00 86.81 199 GLU A CA 1
ATOM 1589 C C . GLU A 1 199 ? -20.625 -7.870 31.430 1.00 86.81 199 GLU A C 1
ATOM 1591 O O . GLU A 1 199 ? -19.563 -7.471 30.950 1.00 86.81 199 GLU A O 1
ATOM 1596 N N . LEU A 1 200 ? -21.429 -7.045 32.106 1.00 87.75 200 LEU A N 1
ATOM 1597 C CA . LEU A 1 200 ? -21.106 -5.636 32.337 1.00 87.75 200 LEU A CA 1
ATOM 1598 C C . LEU A 1 200 ? -19.874 -5.468 33.222 1.00 87.75 200 LEU A C 1
ATOM 1600 O O . LEU A 1 200 ? -19.046 -4.599 32.958 1.00 87.75 200 LEU A O 1
ATOM 1604 N N . HIS A 1 201 ? -19.695 -6.326 34.226 1.00 89.56 201 HIS A N 1
ATOM 1605 C CA . HIS A 1 201 ? -18.491 -6.310 35.047 1.00 89.56 201 HIS A CA 1
ATOM 1606 C C . HIS A 1 201 ? -17.240 -6.662 34.228 1.00 89.56 201 HIS A C 1
ATOM 1608 O O . HIS A 1 201 ? -16.227 -5.968 34.323 1.00 89.56 201 HIS A O 1
ATOM 1614 N N . LYS A 1 202 ? -17.323 -7.680 33.359 1.00 90.62 202 LYS A N 1
ATOM 1615 C CA . LYS A 1 202 ? -16.239 -8.016 32.419 1.00 90.62 202 LYS A CA 1
ATOM 1616 C C . LYS A 1 202 ? -15.929 -6.860 31.470 1.00 90.62 202 LYS A C 1
ATOM 1618 O O . LYS A 1 202 ? -14.760 -6.558 31.247 1.00 90.62 202 LYS A O 1
ATOM 1623 N N . PHE A 1 203 ? -16.959 -6.198 30.943 1.00 91.12 203 PHE A N 1
ATOM 1624 C CA . PHE A 1 203 ? -16.790 -5.035 30.076 1.00 91.12 203 PHE A CA 1
ATOM 1625 C C . PHE A 1 203 ? -16.063 -3.893 30.797 1.00 91.12 203 PHE A C 1
ATOM 1627 O O . PHE A 1 203 ? -15.108 -3.348 30.252 1.00 91.12 203 PHE A O 1
ATOM 1634 N N . ILE A 1 204 ? -16.459 -3.565 32.034 1.00 90.44 204 ILE A N 1
ATOM 1635 C CA . ILE A 1 204 ? -15.814 -2.513 32.840 1.00 90.44 204 ILE A CA 1
ATOM 1636 C C . ILE A 1 204 ? -14.337 -2.826 33.073 1.00 90.44 204 ILE A C 1
ATOM 1638 O O . ILE A 1 204 ? -13.497 -1.951 32.886 1.00 90.44 204 ILE A O 1
ATOM 1642 N N . LEU A 1 205 ? -14.011 -4.070 33.429 1.00 90.19 205 LEU A N 1
ATOM 1643 C CA . LEU A 1 205 ? -12.621 -4.500 33.595 1.00 90.19 205 LEU A CA 1
ATOM 1644 C C . LEU A 1 205 ? -11.825 -4.394 32.287 1.00 90.19 205 LEU A C 1
ATOM 1646 O O . LEU A 1 205 ? -10.638 -4.094 32.319 1.00 90.19 205 LEU A O 1
ATOM 1650 N N . ALA A 1 206 ? -12.464 -4.610 31.136 1.00 87.56 206 ALA A N 1
ATOM 1651 C CA . ALA A 1 206 ? -11.816 -4.485 29.835 1.00 87.56 206 ALA A CA 1
ATOM 1652 C C . ALA A 1 206 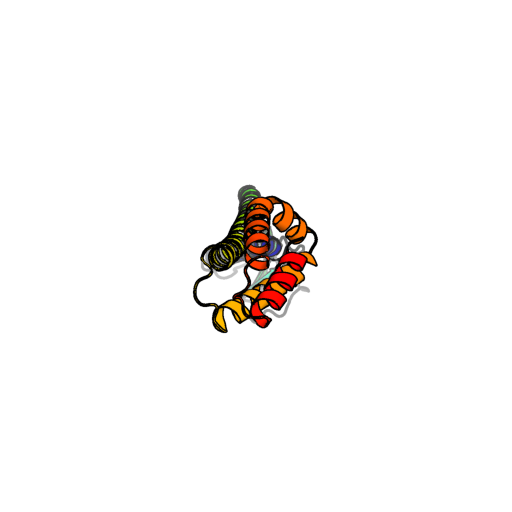? -11.581 -3.028 29.397 1.00 87.56 206 ALA A C 1
ATOM 1654 O O . ALA A 1 206 ? -10.729 -2.799 28.541 1.00 87.56 206 ALA A O 1
ATOM 1655 N N . ILE A 1 207 ? -12.315 -2.045 29.932 1.00 88.19 207 ILE A N 1
ATOM 1656 C CA . ILE A 1 207 ? -12.140 -0.615 29.601 1.00 88.19 207 ILE A CA 1
ATOM 1657 C C . ILE A 1 207 ? -11.294 0.163 30.618 1.00 88.19 207 ILE A C 1
ATOM 1659 O O . ILE A 1 207 ? -11.022 1.338 30.372 1.00 88.19 207 ILE A O 1
ATOM 1663 N N . GLN A 1 208 ? -10.855 -0.478 31.705 1.00 82.50 208 GLN A N 1
ATOM 1664 C CA . GLN A 1 208 ? -9.829 0.030 32.625 1.00 82.50 208 GLN A CA 1
ATOM 1665 C C . GLN A 1 208 ? -8.442 -0.240 32.036 1.00 82.50 208 GLN A C 1
ATOM 1667 O O . GLN A 1 208 ? -7.721 0.732 31.717 1.00 82.50 208 GLN A O 1
#

Secondary structure (DSSP, 8-state):
-HHHHHHHHHHHHHHHHHHHHHHHHHHHHHHSSS---S-PPTT-EEPPTT-----SSSEEEEE-SSTTEEEEEEEETTE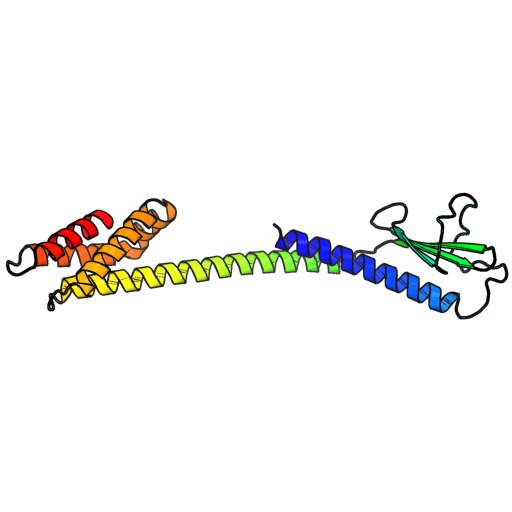EEEEEEE----HHHHHHHHHHHHHHHHHHHHHHHHHHHHHHHHHHHHHHHHHHHHHH-----HHHHHHHHHHHHHHHHHHTSHHHHHHHHHHSHHHHHHHHHHHHHHHTSTT--HHHHHHHHHHHHHH-

Radius of gyration: 35.95 Å; chains: 1; bounding box: 68×32×96 Å